Protein AF-A0A6I6SG27-F1 (afdb_monomer)

InterPro domains:
  IPR009111 Quinohemoprotein amine dehydrogenase, alpha subunit, domain 2 [PF14930] (61-158)
  IPR036718 Quinohemoprotein amine dehydrogenase alpha subunit, domain 2 superfamily [G3DSA:2.40.128.120] (56-162)
  IPR036718 Quinohemoprotein amine dehydrogenase alpha subunit, domain 2 superfamily [SSF69298] (59-158)

Organism: NCBI:txid2497861

Nearest PDB structures (foldseek):
  1jmx-assembly1_A  TM=8.480E-01  e=1.971E-11  Pseudomonas putida
  1pby-assembly1_A  TM=6.473E-01  e=1.836E-09  Paracoccus denitrificans
  6czj-assembly1_A  TM=8.029E-01  e=1.836E-04  synthetic construct
  6ohh-assembly1_A  TM=7.619E-01  e=7.266E-04  synthetic construct

Secondary structure (DSSP, 8-state):
-----PPPPPPPP--------S-TTTTHHHHHHHHHHHHHS----SHHHHHHHH-------EEEEEEEEETTTEEEEEEEEEEE-SSTTEEEEEEEEEETTS-EEEEEEEEEEETTTEEEEEEEETTEEEEEEEE-SSSS-EEEEEESS-TTSEEEEEEEESTTPPSEEEEEESS---BT-EEEEEEEEES-STT-SSEEEEEEEEEB----SS-------PPP-

Structure (mmCIF, N/CA/C/O backbone):
data_AF-A0A6I6SG27-F1
#
_entry.id   AF-A0A6I6SG27-F1
#
loop_
_atom_site.group_PDB
_atom_site.id
_atom_site.type_symbol
_atom_site.label_atom_id
_atom_site.label_alt_id
_atom_site.label_comp_id
_atom_site.label_asym_id
_atom_site.label_entity_id
_atom_site.label_seq_id
_atom_site.pdbx_PDB_ins_code
_atom_site.Cartn_x
_atom_site.Cartn_y
_atom_site.Cartn_z
_atom_site.occupancy
_atom_site.B_iso_or_equiv
_atom_site.auth_seq_id
_atom_site.auth_comp_id
_atom_site.auth_asym_id
_atom_site.auth_atom_id
_atom_site.pdbx_PDB_model_num
ATOM 1 N N . MET A 1 1 ? -38.820 -94.184 43.906 1.00 39.16 1 MET A N 1
ATOM 2 C CA . MET A 1 1 ? -37.455 -94.569 44.323 1.00 39.16 1 MET A CA 1
ATOM 3 C C . MET A 1 1 ? -36.465 -93.974 43.335 1.00 39.16 1 MET A C 1
ATOM 5 O O . MET A 1 1 ? -36.562 -94.320 42.170 1.00 39.16 1 MET A O 1
ATOM 9 N N . GLY A 1 2 ? -35.568 -93.108 43.826 1.00 40.47 2 GLY A N 1
ATOM 10 C CA . GLY A 1 2 ? -34.314 -92.674 43.183 1.00 40.47 2 GLY A CA 1
ATOM 11 C C . GLY A 1 2 ? -34.446 -91.715 41.992 1.00 40.47 2 GLY A C 1
ATOM 12 O O . GLY A 1 2 ? -35.367 -91.826 41.203 1.00 40.47 2 GLY A O 1
ATOM 13 N N . ALA A 1 3 ? -33.562 -90.750 41.766 1.00 40.47 3 ALA A N 1
ATOM 14 C CA . ALA A 1 3 ? -32.539 -90.118 42.590 1.00 40.47 3 ALA A CA 1
ATOM 15 C C . ALA A 1 3 ? -32.239 -88.763 41.919 1.00 40.47 3 ALA A C 1
ATOM 17 O O . ALA A 1 3 ? -32.197 -88.670 40.693 1.00 40.47 3 ALA A O 1
ATOM 18 N N . SER A 1 4 ? -32.070 -87.718 42.727 1.00 41.16 4 SER A N 1
ATOM 19 C CA . SER A 1 4 ? -31.682 -86.374 42.295 1.00 41.16 4 SER A CA 1
ATOM 20 C C . SER A 1 4 ? -30.226 -86.383 41.812 1.00 41.16 4 SER A C 1
ATOM 22 O O . SER A 1 4 ? -29.346 -86.824 42.548 1.00 41.16 4 SER A O 1
ATOM 24 N N . GLY A 1 5 ? -29.971 -85.915 40.588 1.00 39.81 5 GLY A N 1
ATOM 25 C CA . GLY A 1 5 ? -28.632 -85.779 40.011 1.00 39.81 5 GLY A CA 1
ATOM 26 C C . GLY A 1 5 ? -28.410 -84.358 39.503 1.00 39.81 5 GLY A C 1
ATOM 27 O O . GLY A 1 5 ? -28.846 -84.010 38.408 1.00 39.81 5 GLY A O 1
ATOM 28 N N . ALA A 1 6 ? -27.755 -83.526 40.313 1.00 45.28 6 ALA A N 1
ATOM 29 C CA . ALA A 1 6 ? -27.355 -82.172 39.950 1.00 45.28 6 ALA A CA 1
ATOM 30 C C . ALA A 1 6 ? -26.099 -82.199 39.058 1.00 45.28 6 ALA A C 1
ATOM 32 O O . ALA A 1 6 ? -25.055 -82.711 39.457 1.00 45.28 6 ALA A O 1
ATOM 33 N N . PHE A 1 7 ? -26.193 -81.620 37.859 1.00 39.75 7 PHE A N 1
ATOM 34 C CA . PHE A 1 7 ? -25.049 -81.373 36.975 1.00 39.75 7 PHE A CA 1
ATOM 35 C C . PHE A 1 7 ? -24.235 -80.158 37.464 1.00 39.75 7 PHE A C 1
ATOM 37 O O . PHE A 1 7 ? -24.823 -79.096 37.694 1.00 39.75 7 PHE A O 1
ATOM 44 N N . PRO A 1 8 ? -22.895 -80.242 37.578 1.00 48.25 8 PRO A N 1
ATOM 45 C CA . PRO A 1 8 ? -22.075 -79.084 37.914 1.00 48.25 8 PRO A CA 1
ATOM 46 C C . PRO A 1 8 ? -21.9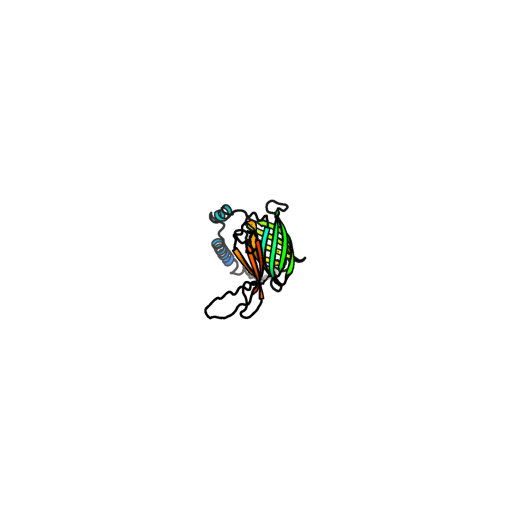57 -78.131 36.715 1.00 48.25 8 PRO A C 1
ATOM 48 O O . PRO A 1 8 ? -21.586 -78.526 35.608 1.00 48.25 8 PRO A O 1
ATOM 51 N 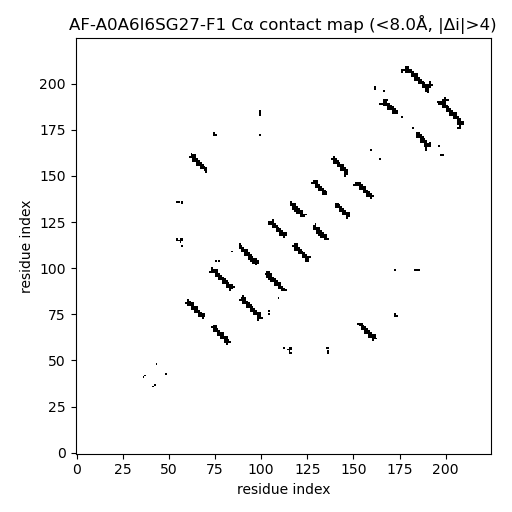N . ARG A 1 9 ? -22.251 -76.845 36.941 1.00 43.84 9 ARG A N 1
ATOM 52 C CA . ARG A 1 9 ? -21.999 -75.771 35.970 1.00 43.84 9 ARG A CA 1
ATOM 53 C C . ARG A 1 9 ? -20.489 -75.558 35.837 1.00 43.84 9 ARG A C 1
ATOM 55 O O . ARG A 1 9 ? -19.812 -75.305 36.829 1.00 43.84 9 ARG A O 1
ATOM 62 N N . ARG A 1 10 ? -19.965 -75.646 34.611 1.00 39.19 10 ARG A N 1
ATOM 63 C CA . ARG A 1 10 ? -18.592 -75.226 34.289 1.00 39.19 10 ARG A CA 1
ATOM 64 C C . ARG A 1 10 ? -18.464 -73.704 34.474 1.00 39.19 10 ARG A C 1
ATOM 66 O O . ARG A 1 10 ? -19.388 -72.992 34.077 1.00 39.19 10 ARG A O 1
ATOM 73 N N . PRO A 1 11 ? -17.358 -73.189 35.034 1.00 41.72 11 PRO A N 1
ATOM 74 C CA . PRO A 1 11 ? -17.118 -71.753 35.084 1.00 41.72 11 PRO A CA 1
ATOM 75 C C . PRO A 1 11 ? -16.876 -71.195 33.673 1.00 41.72 11 PRO A C 1
ATOM 77 O O . PRO A 1 11 ? -16.169 -71.793 32.861 1.00 41.72 11 PRO A O 1
ATOM 80 N N . VAL A 1 12 ? -17.497 -70.050 33.391 1.00 46.34 12 VAL A N 1
ATOM 81 C CA . VAL A 1 12 ? -17.287 -69.239 32.184 1.00 46.34 12 VAL A CA 1
ATOM 82 C C . VAL A 1 12 ? -15.910 -68.563 32.290 1.00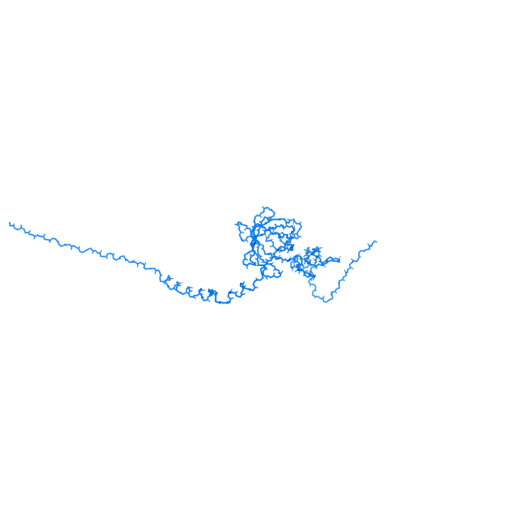 46.34 12 VAL A C 1
ATOM 84 O O . VAL A 1 12 ? -15.591 -68.066 33.372 1.00 46.34 12 VAL A O 1
ATOM 87 N N . PRO A 1 13 ? -15.080 -68.516 31.229 1.00 40.0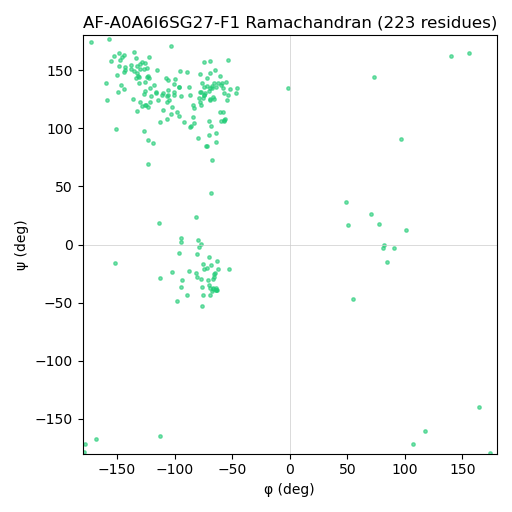9 13 PRO A N 1
ATOM 88 C CA . PRO A 1 13 ? -13.841 -67.750 31.260 1.00 40.09 13 PRO A CA 1
ATOM 89 C C . PRO A 1 13 ? -14.154 -66.252 31.339 1.00 40.09 13 PRO A C 1
ATOM 91 O O . PRO A 1 13 ? -14.890 -65.715 30.512 1.00 40.09 13 PRO A O 1
ATOM 94 N N . ASP A 1 14 ? -13.572 -65.585 32.329 1.00 40.47 14 ASP A N 1
ATOM 95 C CA . ASP A 1 14 ? -13.596 -64.133 32.472 1.00 40.47 14 ASP A CA 1
ATOM 96 C C . ASP A 1 14 ? -12.728 -63.510 31.365 1.00 40.47 14 ASP A C 1
ATOM 98 O O . ASP A 1 14 ? -11.501 -63.423 31.474 1.00 40.47 14 ASP A O 1
ATOM 102 N N . HIS A 1 15 ? -13.349 -63.122 30.250 1.00 39.25 15 HIS A N 1
ATOM 103 C CA . HIS A 1 15 ? -12.703 -62.264 29.264 1.00 39.25 15 HIS A CA 1
ATOM 104 C C . HIS A 1 15 ? -12.594 -60.856 29.851 1.00 39.25 15 HIS A C 1
ATOM 106 O O . HIS A 1 15 ? -13.419 -59.982 29.584 1.00 39.25 15 HIS A O 1
ATOM 112 N N . ARG A 1 16 ? -11.535 -60.621 30.634 1.00 39.03 16 ARG A N 1
ATOM 113 C CA . ARG A 1 16 ? -11.086 -59.262 30.935 1.00 39.03 16 ARG A CA 1
ATOM 114 C C . ARG A 1 16 ? -10.808 -58.550 29.618 1.00 39.03 16 ARG A C 1
ATOM 116 O O . ARG A 1 16 ? -9.810 -58.809 28.950 1.00 39.03 16 ARG A O 1
ATOM 123 N N . VAL A 1 17 ? -11.690 -57.620 29.275 1.00 44.00 17 VAL A N 1
ATOM 124 C CA . VAL A 1 17 ? -11.417 -56.561 28.311 1.00 44.00 17 VAL A CA 1
ATOM 125 C C . VAL A 1 17 ? -10.197 -55.806 28.832 1.00 44.00 17 VAL A C 1
ATOM 127 O O . VAL A 1 17 ? -10.277 -55.082 29.825 1.00 44.00 17 VAL A O 1
ATOM 130 N N . SER A 1 18 ? -9.042 -55.993 28.193 1.00 39.44 18 SER A N 1
ATOM 131 C CA . SER A 1 18 ? -7.897 -55.104 28.365 1.00 39.44 18 SER A CA 1
ATOM 132 C C . SER A 1 18 ? -8.291 -53.731 27.831 1.00 39.44 18 SER A C 1
ATOM 134 O O . SER A 1 18 ? -8.094 -53.426 26.657 1.00 39.44 18 SER A O 1
ATOM 136 N N . GLY A 1 19 ? -8.876 -52.902 28.694 1.00 39.38 19 GLY A N 1
ATOM 137 C CA . GLY A 1 19 ? -9.059 -51.487 28.427 1.00 39.38 19 GLY A CA 1
ATOM 138 C C . GLY A 1 19 ? -7.694 -50.872 28.149 1.00 39.38 19 GLY A C 1
ATOM 139 O O . GLY A 1 19 ? -6.884 -50.704 29.059 1.00 39.38 19 GLY A O 1
ATOM 140 N N . HIS A 1 20 ? -7.416 -50.555 26.886 1.00 43.06 20 HIS A N 1
ATOM 141 C CA . HIS A 1 20 ? -6.378 -49.591 26.564 1.00 43.06 20 HIS A CA 1
ATOM 142 C C . HIS A 1 20 ? -6.839 -48.250 27.136 1.00 43.06 20 HIS A C 1
ATOM 144 O O . HIS A 1 20 ? -7.644 -47.542 26.534 1.00 43.06 20 HIS A O 1
ATOM 150 N N . GLY A 1 21 ? -6.359 -47.935 28.341 1.00 48.69 21 GLY A N 1
ATOM 151 C CA . GLY A 1 21 ? -6.445 -46.591 28.892 1.00 48.69 21 GLY A CA 1
ATOM 152 C C . GLY A 1 21 ? -5.845 -45.572 27.913 1.00 48.69 21 GLY A C 1
ATOM 153 O O . GLY A 1 21 ? -5.060 -45.945 27.032 1.00 48.69 21 GLY A O 1
ATOM 154 N N . PRO A 1 22 ? -6.214 -44.285 28.030 1.00 51.06 22 PRO A N 1
ATOM 155 C CA . PRO A 1 22 ? -5.687 -43.247 27.154 1.00 51.06 22 PRO A CA 1
ATOM 156 C C . PRO A 1 22 ? -4.158 -43.312 27.132 1.00 51.06 22 PRO A C 1
ATOM 158 O O . PRO A 1 22 ? -3.521 -43.452 28.179 1.00 51.06 22 PRO A O 1
ATOM 161 N N . ARG A 1 23 ? -3.578 -43.247 25.923 1.00 50.44 23 ARG A N 1
ATOM 162 C CA . ARG A 1 23 ? -2.127 -43.336 25.706 1.00 50.44 23 ARG A CA 1
ATOM 163 C C . ARG A 1 23 ? -1.397 -42.433 26.723 1.00 50.44 23 ARG A C 1
ATOM 165 O O . ARG A 1 23 ? -1.802 -41.277 26.869 1.00 50.44 23 ARG A O 1
ATOM 172 N N . PRO A 1 24 ? -0.314 -42.895 27.381 1.00 49.25 24 PRO A N 1
ATOM 173 C CA . PRO A 1 24 ? 0.370 -42.167 28.464 1.00 49.25 24 PRO A CA 1
ATOM 174 C C . PRO A 1 24 ? 0.788 -40.726 28.125 1.00 49.25 24 PRO A C 1
ATOM 176 O O . PRO A 1 24 ? 0.970 -39.895 29.013 1.00 49.25 24 PRO A O 1
ATOM 179 N N . GLY A 1 25 ? 0.904 -40.407 26.834 1.00 48.88 25 GLY A N 1
ATOM 180 C CA . GLY A 1 25 ? 1.199 -39.070 26.331 1.00 48.88 25 GLY A CA 1
ATOM 181 C C . GLY A 1 25 ? 0.031 -38.078 26.334 1.00 48.88 25 GLY A C 1
ATOM 182 O O . GLY A 1 25 ? 0.243 -36.960 25.894 1.00 48.88 25 GLY A O 1
ATOM 183 N N . LEU A 1 26 ? -1.185 -38.417 26.780 1.00 52.31 26 LEU A N 1
ATOM 184 C CA . LEU A 1 26 ? -2.312 -37.466 26.745 1.00 52.31 26 LEU A CA 1
ATOM 185 C C . LEU A 1 26 ? -2.501 -36.677 28.052 1.00 52.31 26 LEU A C 1
ATOM 187 O O . LEU A 1 26 ? -2.922 -35.525 28.016 1.00 52.31 26 LEU A O 1
ATOM 191 N N . VAL A 1 27 ? -2.147 -37.260 29.202 1.00 50.62 27 VAL A N 1
ATOM 192 C CA . VAL A 1 27 ? -2.359 -36.623 30.519 1.00 50.62 27 VAL A CA 1
ATOM 193 C C . VAL A 1 27 ? -1.167 -35.749 30.928 1.00 50.62 27 VAL A C 1
ATOM 195 O O . VAL A 1 27 ? -1.367 -34.604 31.332 1.00 50.62 27 VAL A O 1
ATOM 198 N N . ARG A 1 28 ? 0.076 -36.221 30.736 1.00 50.97 28 ARG A N 1
ATOM 199 C CA . ARG A 1 28 ? 1.286 -35.394 30.948 1.00 50.97 28 ARG A CA 1
ATOM 200 C C . ARG A 1 28 ? 1.345 -34.205 29.992 1.00 50.97 28 ARG A C 1
ATOM 202 O O . ARG A 1 28 ? 1.654 -33.089 30.390 1.00 50.97 28 ARG A O 1
ATOM 209 N N . HIS A 1 29 ? 0.939 -34.429 28.748 1.00 49.47 29 HIS A N 1
ATOM 210 C CA . HIS A 1 29 ? 1.048 -33.430 27.697 1.00 49.47 29 HIS A CA 1
ATOM 211 C C . HIS A 1 29 ? 0.009 -32.305 27.806 1.00 49.47 29 HIS A C 1
ATOM 213 O O . HIS A 1 29 ? 0.217 -31.264 27.189 1.00 49.47 29 HIS A O 1
ATOM 219 N N . ARG A 1 30 ? -1.077 -32.482 28.579 1.00 52.16 30 ARG A N 1
ATOM 220 C CA . ARG A 1 30 ? -2.039 -31.412 28.908 1.00 52.16 30 ARG A CA 1
ATOM 221 C C . ARG A 1 30 ? -1.464 -30.474 29.976 1.00 52.16 30 ARG A C 1
ATOM 223 O O . ARG A 1 30 ? -1.335 -29.288 29.728 1.00 52.16 30 ARG A O 1
ATOM 230 N N . LEU A 1 31 ? -1.002 -31.007 31.107 1.00 51.34 31 LEU A N 1
ATOM 231 C CA . LEU A 1 31 ? -0.463 -30.196 32.211 1.00 51.34 31 LEU A CA 1
ATOM 232 C C . LEU A 1 31 ? 0.847 -29.470 31.861 1.00 51.34 31 LEU A C 1
ATOM 234 O O . LEU A 1 31 ? 1.048 -28.326 32.270 1.00 51.34 31 LEU A O 1
ATOM 238 N N . GLU A 1 32 ? 1.733 -30.115 31.100 1.00 52.47 32 GLU A N 1
ATOM 239 C CA . GLU A 1 32 ? 3.013 -29.521 30.693 1.00 52.47 32 GLU A CA 1
ATOM 240 C C . GLU A 1 32 ? 2.839 -28.494 29.562 1.00 52.47 32 GLU A C 1
ATOM 242 O O . GLU A 1 32 ? 3.490 -27.448 29.596 1.00 52.47 32 GLU A O 1
ATOM 247 N N . ARG A 1 33 ? 1.916 -28.720 28.608 1.00 57.19 33 ARG A N 1
ATOM 248 C CA . ARG A 1 33 ? 1.582 -27.697 27.597 1.00 57.19 33 ARG A CA 1
ATOM 249 C C . ARG A 1 33 ? 0.849 -26.516 28.201 1.00 57.19 33 ARG A C 1
ATOM 251 O O . ARG A 1 33 ? 1.218 -25.398 27.875 1.00 57.19 33 ARG A O 1
ATOM 258 N N . ASP A 1 34 ? -0.118 -26.733 29.086 1.00 54.41 34 ASP A N 1
ATOM 259 C CA . ASP A 1 34 ? -0.889 -25.633 29.671 1.00 54.41 34 ASP A CA 1
ATOM 260 C C . ASP A 1 34 ? 0.014 -24.718 30.511 1.00 54.41 34 ASP A C 1
ATOM 262 O O . ASP A 1 34 ? -0.069 -23.497 30.403 1.00 54.41 34 ASP A O 1
ATOM 266 N N . ARG A 1 35 ? 0.967 -25.285 31.268 1.00 54.66 35 ARG A N 1
ATOM 267 C CA . ARG A 1 35 ? 2.005 -24.499 31.960 1.00 54.66 35 ARG A CA 1
ATOM 268 C C . ARG A 1 35 ? 2.979 -23.819 31.001 1.00 54.66 35 ARG A C 1
ATOM 270 O O . ARG A 1 35 ? 3.359 -22.677 31.242 1.00 54.66 35 ARG A O 1
ATOM 277 N N . SER A 1 36 ? 3.385 -24.495 29.926 1.00 57.81 36 SER A N 1
ATOM 278 C CA . SER A 1 36 ? 4.309 -23.919 28.944 1.00 57.81 36 SER A CA 1
ATOM 279 C C . SER A 1 36 ? 3.674 -22.806 28.108 1.00 57.81 36 SER A C 1
ATOM 281 O O . SER A 1 36 ? 4.380 -21.869 27.748 1.00 57.81 36 SER A O 1
ATOM 283 N N . LEU A 1 37 ? 2.386 -22.901 27.775 1.00 57.56 37 LEU A N 1
ATOM 284 C CA . LEU A 1 37 ? 1.643 -21.874 27.047 1.00 57.56 37 LEU A CA 1
ATOM 285 C C . LEU A 1 37 ? 1.313 -20.704 27.973 1.00 57.56 37 LEU A C 1
ATOM 287 O O . LEU A 1 37 ? 1.589 -19.574 27.605 1.00 57.56 37 LEU A O 1
ATOM 291 N N . ALA A 1 38 ? 0.869 -20.952 29.209 1.00 59.72 38 ALA A N 1
ATOM 292 C CA . ALA A 1 38 ? 0.611 -19.887 30.183 1.00 59.72 38 ALA A CA 1
ATOM 293 C C . ALA A 1 38 ? 1.877 -19.116 30.613 1.00 59.72 38 ALA A C 1
ATOM 295 O O . ALA A 1 38 ? 1.781 -17.972 31.051 1.00 59.72 38 ALA A O 1
ATOM 296 N N . GLY A 1 39 ? 3.060 -19.735 30.514 1.00 60.41 39 GLY A N 1
ATOM 297 C CA . GLY A 1 39 ? 4.344 -19.062 30.728 1.00 60.41 39 GLY A CA 1
ATOM 298 C C . GLY A 1 39 ? 4.853 -18.275 29.513 1.00 60.41 39 GLY A C 1
ATOM 299 O O . GLY A 1 39 ? 5.638 -17.350 29.695 1.00 60.41 39 GLY A O 1
ATOM 300 N N . ARG A 1 40 ? 4.426 -18.632 28.292 1.00 60.81 40 ARG A N 1
ATOM 301 C CA . ARG A 1 40 ? 4.830 -17.976 27.030 1.00 60.81 40 ARG A CA 1
ATOM 302 C C . ARG A 1 40 ? 3.861 -16.886 26.579 1.00 60.81 40 ARG A C 1
ATOM 304 O O . ARG A 1 40 ? 4.308 -15.875 26.058 1.00 60.81 40 ARG A O 1
ATOM 311 N N . ASP A 1 41 ? 2.572 -17.099 26.803 1.00 54.41 41 ASP A N 1
ATOM 312 C CA . ASP A 1 41 ? 1.474 -16.177 26.525 1.00 54.41 41 ASP A CA 1
ATOM 313 C C . ASP A 1 41 ? 0.700 -15.922 27.831 1.00 54.41 41 ASP A C 1
ATOM 315 O O . ASP A 1 41 ? -0.388 -16.464 28.070 1.00 54.41 41 ASP A O 1
ATOM 319 N N . PRO A 1 42 ? 1.324 -15.211 28.788 1.00 60.19 42 PRO A N 1
ATOM 320 C CA . PRO A 1 42 ? 0.659 -14.888 30.033 1.00 60.19 42 PRO A CA 1
ATOM 321 C C . PRO A 1 42 ? -0.506 -13.946 29.732 1.00 60.19 42 PRO A C 1
ATOM 323 O O . PRO A 1 42 ? -0.305 -12.865 29.180 1.00 60.19 42 PRO A O 1
ATOM 326 N N . ARG A 1 43 ? -1.722 -14.315 30.168 1.00 57.94 43 ARG A N 1
ATOM 327 C CA . ARG A 1 43 ? -2.864 -13.387 30.158 1.00 57.94 43 ARG A CA 1
ATOM 328 C C . ARG A 1 43 ? -2.415 -12.049 30.750 1.00 57.94 43 ARG A C 1
ATOM 330 O O . ARG A 1 43 ? -1.784 -12.065 31.814 1.00 57.94 43 ARG A O 1
ATOM 337 N N . PRO A 1 44 ? -2.687 -10.924 30.070 1.00 52.00 44 PRO A N 1
ATOM 338 C CA . PRO A 1 44 ? -2.002 -9.675 30.344 1.00 52.00 44 PRO A CA 1
ATOM 339 C C . PRO A 1 44 ? -2.208 -9.274 31.803 1.00 52.00 44 PRO A C 1
ATOM 341 O O . PRO A 1 44 ? -3.319 -8.992 32.243 1.00 52.00 44 PRO A O 1
ATOM 344 N N . ARG A 1 45 ? -1.115 -9.277 32.569 1.00 54.47 45 ARG A N 1
ATOM 345 C CA . ARG A 1 45 ? -1.032 -8.580 33.851 1.00 54.47 45 ARG A CA 1
ATOM 346 C C . ARG A 1 45 ? -0.374 -7.244 33.571 1.00 54.47 45 ARG A C 1
ATOM 348 O O . ARG A 1 45 ? 0.799 -7.250 33.219 1.00 54.47 45 ARG A O 1
ATOM 355 N N . GLU A 1 46 ? -1.145 -6.167 33.689 1.00 48.22 46 GLU A N 1
ATOM 356 C CA . GLU A 1 46 ? -0.766 -4.738 33.671 1.00 48.22 46 GLU A CA 1
ATOM 357 C C . GLU A 1 46 ? 0.034 -4.241 32.437 1.00 48.22 46 GLU A C 1
ATOM 359 O O . GLU A 1 46 ? -0.397 -3.295 31.791 1.00 48.22 46 GLU A O 1
ATOM 364 N N . ARG A 1 47 ? 1.080 -4.936 31.974 1.00 48.94 47 ARG A N 1
ATOM 365 C CA . ARG A 1 47 ? 1.869 -4.620 30.766 1.00 48.94 47 ARG A CA 1
ATOM 366 C C . ARG A 1 47 ? 1.114 -4.727 29.435 1.00 48.94 47 ARG A C 1
ATOM 368 O O . ARG A 1 47 ? 1.449 -4.020 28.494 1.00 48.94 47 ARG A O 1
ATOM 375 N N . GLY A 1 48 ? 0.092 -5.580 29.327 1.00 45.16 48 GLY A N 1
ATOM 376 C CA . GLY A 1 48 ? -0.743 -5.641 28.113 1.00 45.16 48 GLY A CA 1
ATOM 377 C C . GLY A 1 48 ? -1.709 -4.459 27.976 1.00 45.16 48 GLY A C 1
ATOM 378 O O . GLY A 1 48 ? -2.148 -4.150 26.873 1.00 45.16 48 GLY A O 1
ATOM 379 N N . LEU A 1 49 ? -2.014 -3.777 29.085 1.00 46.84 49 LEU A N 1
ATOM 380 C CA . LEU A 1 49 ? -2.880 -2.599 29.096 1.00 46.84 49 LEU A CA 1
ATOM 381 C C . LEU A 1 49 ? -2.116 -1.337 28.673 1.00 46.84 49 LEU A C 1
ATOM 383 O O . LEU A 1 49 ? -2.719 -0.459 28.074 1.00 46.84 49 LEU A O 1
ATOM 387 N N . GLU A 1 50 ? -0.799 -1.264 28.898 1.00 43.00 50 GLU A N 1
ATOM 388 C CA . GLU A 1 50 ? 0.031 -0.122 28.478 1.00 43.00 50 GLU A CA 1
ATOM 389 C C . GLU A 1 50 ? 0.138 -0.000 26.949 1.00 43.00 50 GLU A C 1
ATOM 391 O O . GLU A 1 50 ? 0.073 1.106 26.420 1.00 43.00 50 GLU A O 1
ATOM 396 N N . CYS A 1 51 ? 0.211 -1.121 26.218 1.00 44.19 51 CYS A N 1
ATOM 397 C CA . CYS A 1 51 ? 0.206 -1.113 24.749 1.00 44.19 51 CYS A CA 1
ATOM 398 C C . CYS A 1 51 ? -1.171 -0.703 24.183 1.00 44.19 51 CYS A C 1
ATOM 400 O O . CYS A 1 51 ? -1.244 0.075 23.236 1.00 44.19 51 CYS A O 1
ATOM 402 N N . LEU A 1 52 ? -2.262 -1.137 24.831 1.00 48.47 52 LEU A N 1
ATOM 403 C CA . LEU A 1 52 ? -3.635 -0.728 24.495 1.00 48.47 52 LEU A CA 1
ATOM 404 C C . LEU A 1 52 ? -3.933 0.736 24.865 1.00 48.47 52 LEU A C 1
ATOM 406 O O . LEU A 1 52 ? -4.746 1.377 24.208 1.00 48.47 52 LEU A O 1
ATOM 410 N N . ALA A 1 53 ? -3.290 1.270 25.908 1.00 43.62 53 ALA A N 1
ATOM 411 C CA . ALA A 1 53 ? -3.505 2.632 26.400 1.00 43.62 53 ALA A CA 1
ATOM 412 C C . ALA A 1 53 ? -2.622 3.685 25.704 1.00 43.62 53 ALA A C 1
ATOM 414 O O . ALA A 1 53 ? -2.980 4.861 25.698 1.00 43.62 53 ALA A O 1
ATOM 415 N N . ALA A 1 54 ? -1.489 3.285 25.114 1.00 48.44 54 ALA A N 1
ATOM 416 C CA . ALA A 1 54 ? -0.574 4.179 24.396 1.00 48.44 54 ALA A CA 1
ATOM 417 C C . ALA A 1 54 ? -0.799 4.213 22.870 1.00 48.44 54 ALA A C 1
ATOM 419 O O . ALA A 1 54 ? -0.174 5.019 22.175 1.00 48.44 54 ALA A O 1
ATOM 420 N N . GLY A 1 55 ? -1.672 3.350 22.338 1.00 54.22 55 GLY A N 1
ATOM 421 C CA . GLY A 1 55 ? -1.956 3.244 20.909 1.00 54.22 55 GLY A CA 1
ATOM 422 C C . GLY A 1 55 ? -2.681 4.476 20.377 1.00 54.22 55 GLY A C 1
ATOM 423 O O . GLY A 1 55 ? -3.890 4.627 20.549 1.00 54.22 55 GLY A O 1
ATOM 424 N N . ARG A 1 56 ? -1.951 5.366 19.701 1.00 64.88 56 ARG A N 1
ATOM 425 C CA . ARG A 1 56 ? -2.552 6.406 18.861 1.00 64.88 56 ARG A CA 1
ATOM 426 C C . ARG A 1 56 ? -3.358 5.680 17.777 1.00 64.88 56 ARG A C 1
ATOM 428 O O . ARG A 1 56 ? -2.757 4.967 16.978 1.00 64.88 56 ARG A O 1
ATOM 435 N N . ARG A 1 57 ? -4.691 5.806 17.774 1.00 78.06 57 ARG A N 1
ATOM 436 C CA . ARG A 1 57 ? -5.515 5.249 16.688 1.00 78.06 57 ARG A CA 1
ATOM 437 C C . ARG A 1 57 ? -5.038 5.836 15.361 1.00 78.06 57 ARG A C 1
ATOM 439 O O . ARG A 1 57 ? -4.866 7.050 15.251 1.00 78.06 57 ARG A O 1
ATOM 446 N N . ALA A 1 58 ? -4.814 4.971 14.383 1.00 86.00 58 ALA A N 1
ATOM 447 C CA . ALA A 1 58 ? -4.522 5.364 13.023 1.00 86.00 58 ALA A CA 1
ATOM 448 C C . ALA A 1 58 ? -5.762 6.021 12.405 1.00 86.00 58 ALA A C 1
ATOM 450 O O . ALA A 1 58 ? -6.878 5.516 12.529 1.00 86.00 58 ALA A O 1
ATOM 451 N N . HIS A 1 59 ? -5.536 7.139 11.725 1.00 89.44 59 HIS A N 1
ATOM 452 C CA . HIS A 1 59 ? -6.510 7.831 10.888 1.00 89.44 59 HIS A CA 1
ATOM 453 C C . HIS A 1 59 ? -5.933 7.822 9.468 1.00 89.44 59 HIS A C 1
ATOM 455 O O . HIS A 1 59 ? -5.111 8.681 9.140 1.00 89.44 59 HIS A O 1
ATOM 461 N N . PRO A 1 60 ? -6.203 6.757 8.686 1.00 93.25 60 PRO A N 1
ATOM 462 C CA . PRO A 1 60 ? -5.549 6.517 7.407 1.00 93.25 60 PRO A CA 1
ATOM 463 C C . PRO A 1 60 ? -6.135 7.348 6.257 1.00 93.25 60 PRO A C 1
ATOM 465 O O . PRO A 1 60 ? -5.720 7.162 5.117 1.00 93.25 60 PRO A O 1
ATOM 468 N N . GLU A 1 61 ? -7.096 8.236 6.509 1.00 95.06 61 GLU A N 1
ATOM 469 C CA . GLU A 1 61 ? -7.723 9.062 5.481 1.00 95.06 61 GLU A CA 1
ATOM 470 C C . GLU A 1 61 ? -6.701 9.933 4.735 1.00 95.06 61 GLU A C 1
ATOM 472 O O . GLU A 1 61 ? -5.811 10.544 5.330 1.00 95.06 61 GLU A O 1
ATOM 477 N N . GLY A 1 62 ? -6.875 10.034 3.417 1.00 95.44 62 GLY A N 1
ATOM 478 C CA . GLY A 1 62 ? -6.065 10.877 2.546 1.00 95.44 62 GLY A CA 1
ATOM 479 C C . GLY A 1 62 ? -5.287 10.098 1.493 1.00 95.44 62 GLY A C 1
ATOM 480 O O . GLY A 1 62 ? -5.621 8.965 1.142 1.00 95.44 62 GLY A O 1
ATOM 481 N N . ASP A 1 63 ? -4.258 10.755 0.964 1.00 95.25 63 ASP A N 1
ATOM 482 C CA . ASP A 1 63 ? -3.455 10.248 -0.141 1.00 95.25 63 ASP A CA 1
ATOM 483 C C . ASP A 1 63 ? -2.183 9.565 0.360 1.00 95.25 63 ASP A C 1
ATOM 485 O O . ASP A 1 63 ? -1.444 10.086 1.203 1.00 95.25 63 ASP A O 1
ATOM 489 N N . TRP A 1 64 ? -1.900 8.409 -0.222 1.00 95.62 64 TRP A N 1
ATOM 490 C CA . TRP A 1 64 ? -0.777 7.553 0.118 1.00 95.62 64 TRP A CA 1
ATOM 491 C C . TRP A 1 64 ? -0.041 7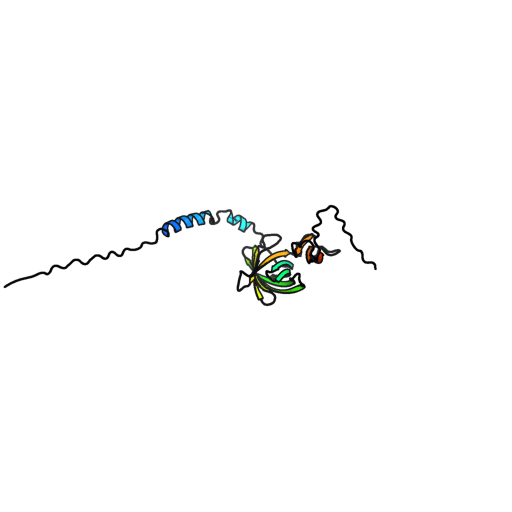.129 -1.142 1.00 95.62 64 TRP A C 1
ATOM 493 O O . TRP A 1 64 ? -0.653 6.843 -2.168 1.00 95.62 64 TRP A O 1
ATOM 503 N N . GLN A 1 65 ? 1.280 7.007 -1.048 1.00 94.94 65 GLN A N 1
ATOM 504 C CA . GLN A 1 65 ? 2.025 6.209 -2.009 1.00 94.94 65 GLN A CA 1
ATOM 505 C C . GLN A 1 65 ? 2.205 4.804 -1.442 1.00 94.94 65 GLN A C 1
ATOM 507 O O . GLN A 1 65 ? 2.740 4.642 -0.349 1.00 94.94 65 GLN A O 1
ATOM 512 N N . LEU A 1 66 ? 1.829 3.799 -2.228 1.00 96.56 66 LEU A N 1
ATOM 513 C CA . LEU A 1 66 ? 2.131 2.389 -2.015 1.00 96.56 66 LEU A CA 1
ATOM 514 C C . LEU A 1 66 ? 3.183 1.921 -3.023 1.00 96.56 66 LEU A C 1
ATOM 516 O O . LEU A 1 66 ? 3.159 2.333 -4.187 1.00 96.56 66 LEU A O 1
ATOM 520 N N . TRP A 1 67 ? 4.086 1.041 -2.600 1.00 96.38 67 TRP A N 1
ATOM 521 C CA . TRP A 1 67 ? 4.999 0.332 -3.496 1.00 96.38 67 TRP A CA 1
ATOM 522 C C . TRP A 1 67 ? 5.323 -1.068 -2.978 1.00 96.38 67 TRP A C 1
ATOM 524 O O . TRP A 1 67 ? 5.174 -1.366 -1.794 1.00 96.38 67 TRP A O 1
ATOM 534 N N . GLY A 1 68 ? 5.768 -1.944 -3.876 1.00 95.81 68 GLY A N 1
ATOM 535 C CA . GLY A 1 68 ? 6.128 -3.310 -3.522 1.00 95.81 68 GLY A CA 1
ATOM 536 C C . GLY A 1 68 ? 6.656 -4.121 -4.696 1.00 95.81 68 GLY A C 1
ATOM 537 O O . GLY A 1 68 ? 6.887 -3.595 -5.787 1.00 95.81 68 GLY A O 1
ATOM 538 N N . HIS A 1 69 ? 6.829 -5.417 -4.451 1.00 94.69 69 HIS A N 1
ATOM 539 C CA . HIS A 1 69 ? 7.240 -6.391 -5.456 1.00 94.69 69 HIS A CA 1
ATOM 540 C C . HIS A 1 69 ? 6.184 -7.481 -5.602 1.00 94.69 69 HIS A C 1
ATOM 542 O O . HIS A 1 69 ? 5.797 -8.119 -4.619 1.00 94.69 69 HIS A O 1
ATOM 548 N N . TRP A 1 70 ? 5.752 -7.722 -6.837 1.00 94.12 70 TRP A N 1
ATOM 549 C CA . TRP A 1 70 ? 4.811 -8.777 -7.176 1.00 94.12 70 TRP A CA 1
ATOM 550 C C . TRP A 1 70 ? 5.557 -9.959 -7.807 1.00 94.12 70 TRP A C 1
ATOM 552 O O . TRP A 1 70 ? 6.061 -9.838 -8.928 1.00 94.12 70 TRP A O 1
ATOM 562 N N . PRO A 1 71 ? 5.621 -11.125 -7.133 1.00 92.00 71 PRO A N 1
ATOM 563 C CA . PRO A 1 71 ? 6.307 -12.299 -7.664 1.00 92.00 71 PRO A CA 1
ATOM 564 C C . PRO A 1 71 ? 5.797 -12.700 -9.052 1.00 92.00 71 PRO A C 1
ATOM 566 O O . PRO A 1 71 ? 4.606 -12.927 -9.248 1.00 92.00 71 PRO A O 1
ATOM 569 N N . GLY A 1 72 ? 6.713 -12.781 -10.018 1.00 91.00 72 GLY A N 1
ATOM 570 C CA . GLY A 1 72 ? 6.408 -13.103 -11.417 1.00 91.00 72 GLY A CA 1
ATOM 571 C C . GLY A 1 72 ? 5.969 -11.913 -12.280 1.00 91.00 72 GLY A C 1
ATOM 572 O O . GLY A 1 72 ? 6.032 -12.013 -13.500 1.00 91.00 72 GLY A O 1
ATOM 573 N N . GLU A 1 73 ? 5.602 -10.781 -11.676 1.00 91.12 73 GLU A N 1
ATOM 574 C CA . GLU A 1 73 ? 5.097 -9.592 -12.381 1.00 91.12 73 GLU A CA 1
ATOM 575 C C . GLU A 1 73 ? 6.060 -8.392 -12.301 1.00 91.12 73 GLU A C 1
ATOM 577 O O . GLU A 1 73 ? 6.128 -7.583 -13.232 1.00 91.12 73 GLU A O 1
ATOM 582 N N . GLY A 1 74 ? 6.844 -8.305 -11.220 1.00 92.56 74 GLY A N 1
ATOM 583 C CA . GLY A 1 74 ? 7.883 -7.299 -10.997 1.00 92.56 74 GLY A CA 1
ATOM 584 C C . GLY A 1 74 ? 7.528 -6.243 -9.948 1.00 92.56 74 GLY A C 1
ATOM 585 O O . GLY A 1 74 ? 6.535 -6.347 -9.227 1.00 92.56 74 GLY A O 1
ATOM 586 N N . ASP A 1 75 ? 8.377 -5.220 -9.857 1.00 94.56 75 ASP A N 1
ATOM 587 C CA . ASP A 1 75 ? 8.179 -4.083 -8.956 1.00 94.56 75 ASP A CA 1
ATOM 588 C C . ASP A 1 75 ? 7.041 -3.179 -9.441 1.00 94.56 75 ASP A C 1
ATOM 590 O O . ASP A 1 75 ? 6.876 -2.953 -10.646 1.00 94.56 75 ASP A O 1
ATOM 594 N N . PHE A 1 76 ? 6.281 -2.630 -8.498 1.00 95.25 76 PHE A N 1
ATOM 595 C CA . PHE A 1 76 ? 5.170 -1.730 -8.782 1.00 95.25 76 PHE A CA 1
ATOM 596 C C . PHE A 1 76 ? 5.038 -0.627 -7.737 1.00 95.25 76 PHE A C 1
ATOM 598 O O . PHE A 1 76 ? 5.552 -0.719 -6.618 1.00 95.25 76 PHE A O 1
ATOM 605 N N . TYR A 1 77 ? 4.293 0.403 -8.114 1.00 95.75 77 TYR A N 1
ATOM 606 C CA . TYR A 1 77 ? 3.901 1.512 -7.259 1.00 95.75 77 TYR A CA 1
ATOM 607 C C . TYR A 1 77 ? 2.473 1.947 -7.602 1.00 95.75 77 TYR A C 1
ATOM 609 O O . TYR A 1 77 ? 2.042 1.820 -8.749 1.00 95.75 77 TYR A O 1
ATOM 617 N N . ALA A 1 78 ? 1.739 2.461 -6.620 1.00 96.62 78 ALA A N 1
ATOM 618 C CA . ALA A 1 78 ? 0.387 2.979 -6.789 1.00 96.62 78 ALA A CA 1
ATOM 619 C C . ALA A 1 78 ? 0.111 4.162 -5.860 1.00 96.62 78 ALA A C 1
ATOM 621 O O . ALA A 1 78 ? 0.494 4.145 -4.691 1.00 96.62 78 ALA A O 1
ATOM 622 N N . ASP A 1 79 ? -0.543 5.182 -6.397 1.00 96.38 79 ASP A N 1
ATOM 623 C CA . ASP A 1 79 ? -1.214 6.211 -5.614 1.00 96.38 79 ASP A CA 1
ATOM 624 C C . ASP A 1 79 ? -2.483 5.584 -5.036 1.00 96.38 79 ASP A C 1
ATOM 626 O O . ASP A 1 79 ? -3.238 4.927 -5.759 1.00 96.38 79 ASP A O 1
ATOM 630 N N . VAL A 1 80 ? -2.685 5.742 -3.735 1.00 98.00 80 VAL A N 1
ATOM 631 C CA . VAL A 1 80 ? -3.821 5.195 -3.001 1.00 98.00 80 VAL A CA 1
ATOM 632 C C . VAL A 1 80 ? -4.561 6.349 -2.352 1.00 98.00 80 VAL A C 1
ATOM 634 O O . VAL A 1 80 ? -3.979 7.093 -1.567 1.00 98.00 80 VAL A O 1
ATOM 637 N N . ASN A 1 81 ? -5.842 6.486 -2.663 1.00 98.12 81 ASN A N 1
ATOM 638 C CA . ASN A 1 81 ? -6.719 7.430 -1.985 1.00 98.12 81 ASN A CA 1
ATOM 639 C C . ASN A 1 81 ? -7.621 6.653 -1.027 1.00 98.12 81 ASN A C 1
ATOM 641 O O . ASN A 1 81 ? -8.290 5.712 -1.457 1.00 98.12 81 ASN A O 1
ATOM 645 N N . ILE A 1 82 ? -7.606 7.025 0.253 1.00 98.06 82 ILE A N 1
ATOM 646 C CA . ILE A 1 82 ? -8.378 6.385 1.320 1.00 98.06 82 ILE A CA 1
ATOM 647 C C . ILE A 1 82 ? -9.413 7.379 1.843 1.00 98.06 82 ILE A C 1
ATOM 649 O O . ILE A 1 82 ? -9.067 8.469 2.303 1.00 98.06 82 ILE A O 1
ATOM 653 N N . THR A 1 83 ? -10.683 6.984 1.824 1.00 97.88 83 THR A N 1
ATOM 654 C CA . THR A 1 83 ? -11.794 7.751 2.398 1.00 97.88 83 THR A CA 1
ATOM 655 C C . THR A 1 83 ? -12.539 6.935 3.441 1.00 97.88 83 THR A C 1
ATOM 657 O O . THR A 1 83 ? -12.470 5.704 3.458 1.00 97.88 83 THR A O 1
ATOM 660 N N . THR A 1 84 ? -13.305 7.610 4.294 1.00 97.00 84 THR A N 1
ATOM 661 C CA . THR A 1 84 ? -14.217 6.937 5.222 1.00 97.00 84 THR A CA 1
ATOM 662 C C . THR A 1 84 ? -15.254 6.105 4.462 1.00 97.00 84 THR A C 1
ATOM 664 O O . THR A 1 84 ? -15.668 6.437 3.347 1.00 97.00 84 THR A O 1
ATOM 667 N N . GLY A 1 85 ? -15.624 4.972 5.047 1.00 94.56 85 GLY A N 1
ATOM 668 C CA . GLY A 1 85 ? -16.656 4.062 4.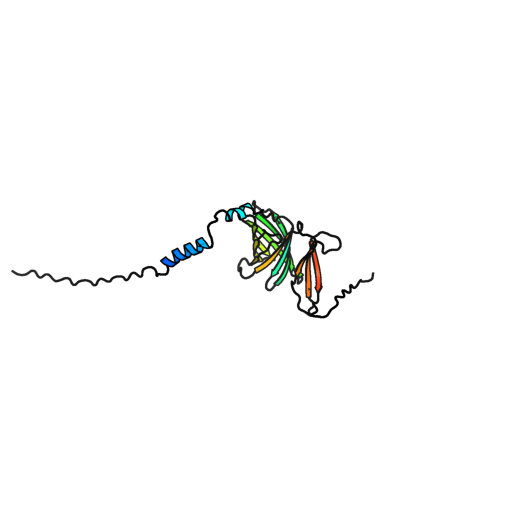567 1.00 94.56 85 GLY A CA 1
ATOM 669 C C . GLY A 1 85 ? -17.863 4.029 5.503 1.00 94.56 85 GLY A C 1
ATOM 670 O O . GLY A 1 85 ? -18.046 4.887 6.364 1.00 94.56 85 GLY A O 1
ATOM 671 N N . GLU A 1 86 ? -18.706 3.012 5.335 1.00 91.75 86 GLU A N 1
ATOM 672 C CA . GLU A 1 86 ? -19.872 2.795 6.194 1.00 91.75 86 GLU A CA 1
ATOM 673 C C . GLU A 1 86 ? -19.455 2.128 7.516 1.00 91.75 86 GLU A C 1
ATOM 675 O O . GLU A 1 86 ? -19.376 0.905 7.618 1.00 91.75 86 GLU A O 1
ATOM 680 N N . GLY A 1 87 ? -19.163 2.942 8.533 1.00 90.50 87 GLY A N 1
ATOM 681 C CA . GLY A 1 87 ? -18.779 2.492 9.877 1.00 90.50 87 GLY A CA 1
ATOM 682 C C . GLY A 1 87 ? -17.665 3.347 10.481 1.00 90.50 87 GLY A C 1
ATOM 683 O O . GLY A 1 87 ? -16.980 4.062 9.763 1.00 90.50 87 GLY A O 1
ATOM 684 N N . GLU A 1 88 ? -17.484 3.277 11.803 1.00 87.12 88 GLU A N 1
ATOM 685 C CA . GLU A 1 88 ? -16.505 4.108 12.531 1.00 87.12 88 GLU A CA 1
ATOM 686 C C . GLU A 1 88 ? -15.050 3.821 12.121 1.00 87.12 88 GLU A C 1
ATOM 688 O O . GLU A 1 88 ? -14.269 4.749 11.961 1.00 87.12 88 GLU A O 1
ATOM 693 N N . ASP A 1 89 ? -14.714 2.550 11.885 1.00 94.06 89 ASP A N 1
ATOM 694 C CA . ASP A 1 89 ? -13.365 2.101 11.511 1.00 94.06 89 ASP A CA 1
ATOM 695 C C . ASP A 1 89 ? -13.324 1.530 10.074 1.00 94.06 89 ASP A C 1
ATOM 697 O O . ASP A 1 89 ? -12.426 0.756 9.730 1.00 94.06 89 ASP A O 1
ATOM 701 N N . ALA A 1 90 ? -14.331 1.846 9.249 1.00 97.06 90 ALA A N 1
ATOM 702 C CA . ALA A 1 90 ? -14.470 1.342 7.884 1.00 97.06 90 ALA A CA 1
ATOM 703 C C . ALA A 1 90 ? -13.989 2.372 6.856 1.00 97.06 90 ALA A C 1
ATOM 705 O O . ALA A 1 90 ? -14.247 3.567 6.989 1.00 97.06 90 ALA A O 1
ATOM 706 N N . TYR A 1 91 ? -13.351 1.892 5.789 1.00 98.12 91 TYR A N 1
ATOM 707 C CA . TYR A 1 91 ? -12.731 2.725 4.760 1.00 98.12 91 TYR A CA 1
ATOM 708 C C . TYR A 1 91 ? -13.004 2.194 3.356 1.00 98.12 91 TYR A C 1
ATOM 710 O O . TYR A 1 91 ? -13.149 0.988 3.143 1.00 98.12 91 TYR A O 1
ATOM 718 N N . THR A 1 92 ? -13.027 3.106 2.390 1.00 98.31 92 THR A N 1
ATOM 719 C CA . THR A 1 92 ? -13.027 2.809 0.954 1.00 98.31 92 THR A CA 1
ATOM 720 C C . THR A 1 92 ? -11.743 3.340 0.348 1.00 98.31 92 THR A C 1
ATOM 722 O O . THR A 1 92 ? -11.165 4.305 0.847 1.00 98.31 92 THR A O 1
ATOM 725 N N . LEU A 1 93 ? -11.272 2.690 -0.707 1.00 97.88 93 LEU A N 1
ATOM 726 C CA . LEU A 1 93 ? -9.994 3.026 -1.299 1.00 97.88 93 LEU A CA 1
ATOM 727 C C . LEU A 1 93 ? -9.946 2.756 -2.787 1.00 97.88 93 LEU A C 1
ATOM 729 O O . LEU A 1 93 ? -10.538 1.801 -3.286 1.00 97.88 93 LEU A O 1
ATOM 733 N N . THR A 1 94 ? -9.207 3.616 -3.473 1.00 98.50 94 THR A N 1
ATOM 734 C CA . THR A 1 94 ? -8.907 3.502 -4.898 1.00 98.50 94 THR A CA 1
ATOM 735 C C . THR A 1 94 ? -7.400 3.515 -5.095 1.00 98.50 94 THR A C 1
ATOM 737 O O . THR A 1 94 ? -6.674 4.170 -4.347 1.00 98.50 94 THR A O 1
ATOM 740 N N . LEU A 1 95 ? -6.931 2.747 -6.074 1.00 98.00 95 LEU A N 1
ATOM 741 C CA . LEU A 1 95 ? -5.525 2.572 -6.402 1.00 98.00 95 LEU A CA 1
ATOM 742 C C . LEU A 1 95 ? -5.306 2.861 -7.885 1.00 98.00 95 LEU A C 1
ATOM 744 O O . LEU A 1 95 ? -5.970 2.280 -8.747 1.00 98.00 95 LEU A O 1
ATOM 748 N N . ALA A 1 96 ? -4.325 3.704 -8.186 1.00 97.69 96 ALA A N 1
ATOM 749 C CA . ALA A 1 96 ? -3.884 3.979 -9.547 1.00 97.69 96 ALA A CA 1
ATOM 750 C C . ALA A 1 96 ? -2.357 4.004 -9.606 1.00 97.69 96 ALA A C 1
ATOM 752 O O . ALA A 1 96 ? -1.695 4.728 -8.871 1.00 97.69 96 ALA A O 1
ATOM 753 N N . GLY A 1 97 ? -1.774 3.197 -10.480 1.00 95.69 97 GLY A N 1
ATOM 754 C CA . GLY A 1 97 ? -0.345 2.946 -10.476 1.00 95.69 97 GLY A CA 1
ATOM 755 C C . GLY A 1 97 ? 0.157 2.234 -11.717 1.00 95.69 97 GLY A C 1
ATOM 756 O O . GLY A 1 97 ? -0.535 2.108 -12.730 1.00 95.69 97 GLY A O 1
ATOM 757 N N . ALA A 1 98 ? 1.393 1.758 -11.627 1.00 95.50 98 ALA A N 1
ATOM 758 C CA . ALA A 1 98 ? 2.019 0.981 -12.679 1.00 95.50 98 ALA A CA 1
ATOM 759 C C . ALA A 1 98 ? 3.121 0.071 -12.132 1.00 95.50 98 ALA A C 1
ATOM 761 O O . ALA A 1 98 ? 3.730 0.321 -11.090 1.00 95.50 98 ALA A O 1
ATOM 762 N N . PHE A 1 99 ? 3.419 -0.965 -12.903 1.00 94.31 99 PHE A N 1
ATOM 763 C CA . PHE A 1 99 ? 4.657 -1.719 -12.784 1.00 94.31 99 PHE A CA 1
ATOM 764 C C . PHE A 1 99 ? 5.826 -0.906 -13.357 1.00 94.31 99 PHE A C 1
ATOM 766 O O . PHE A 1 99 ? 5.648 -0.055 -14.235 1.00 94.31 99 PHE A O 1
ATOM 773 N N . THR A 1 100 ? 7.055 -1.199 -12.936 1.00 91.06 100 THR A N 1
ATOM 774 C CA . THR A 1 100 ? 8.264 -0.528 -13.459 1.00 91.06 100 THR A CA 1
ATOM 775 C C . THR A 1 100 ? 8.491 -0.760 -14.958 1.00 91.06 100 THR A C 1
ATOM 777 O O . THR A 1 100 ? 9.135 0.055 -15.626 1.00 91.06 100 THR A O 1
ATOM 780 N N . ASN A 1 101 ? 7.896 -1.817 -15.522 1.00 89.69 101 ASN A N 1
ATOM 781 C CA . ASN A 1 101 ? 7.846 -2.075 -16.965 1.00 89.69 101 ASN A CA 1
ATOM 782 C C . ASN A 1 101 ? 6.790 -1.238 -17.722 1.00 89.69 101 ASN A C 1
ATOM 784 O O . ASN A 1 101 ? 6.707 -1.328 -18.943 1.00 89.69 101 ASN A O 1
ATOM 788 N N . GLY A 1 102 ? 6.010 -0.406 -17.024 1.00 90.25 102 GLY A N 1
ATOM 789 C CA . GLY A 1 102 ? 5.016 0.505 -17.596 1.00 90.25 102 GLY A CA 1
ATOM 790 C C . GLY A 1 102 ? 3.606 -0.070 -17.729 1.00 90.25 102 GLY A C 1
ATOM 791 O O . GLY A 1 102 ? 2.704 0.661 -18.133 1.00 90.25 102 GLY A O 1
ATOM 792 N N . ARG A 1 103 ? 3.381 -1.345 -17.388 1.00 94.75 103 ARG A N 1
ATOM 793 C CA . ARG A 1 103 ? 2.025 -1.911 -17.354 1.00 94.75 103 ARG A CA 1
ATOM 794 C C . ARG A 1 103 ? 1.184 -1.206 -16.284 1.00 94.75 103 ARG A C 1
ATOM 796 O O . ARG A 1 103 ? 1.687 -1.030 -15.174 1.00 94.75 103 ARG A O 1
ATOM 803 N N . PRO A 1 104 ? -0.074 -0.836 -16.574 1.00 96.44 104 PRO A N 1
ATOM 804 C CA . PRO A 1 104 ? -0.926 -0.170 -15.601 1.00 96.44 104 PRO A CA 1
ATOM 805 C C . PRO A 1 104 ? -1.336 -1.117 -14.467 1.00 96.44 104 PRO A C 1
ATOM 807 O O . PRO A 1 104 ? -1.527 -2.322 -14.661 1.00 96.44 104 PRO A O 1
ATOM 810 N N . LEU A 1 105 ? -1.499 -0.539 -13.284 1.00 96.94 105 LEU A N 1
ATOM 811 C CA . LEU A 1 105 ? -2.082 -1.170 -12.112 1.00 96.94 105 LEU A CA 1
ATOM 812 C C . LEU A 1 105 ? -3.221 -0.279 -11.629 1.00 96.94 105 LEU A C 1
ATOM 814 O O . LEU A 1 105 ? -3.011 0.884 -11.303 1.00 96.94 105 LEU A O 1
ATOM 818 N N . THR A 1 106 ? -4.426 -0.821 -11.592 1.00 98.06 106 THR A N 1
ATOM 819 C CA . THR A 1 106 ? -5.612 -0.125 -11.089 1.00 98.06 106 THR A CA 1
ATOM 820 C C . THR A 1 106 ? -6.325 -1.013 -10.098 1.00 98.06 106 THR A C 1
ATOM 822 O O . THR A 1 106 ? -6.257 -2.240 -10.203 1.00 98.06 106 THR A O 1
ATOM 825 N N . GLY A 1 107 ? -7.014 -0.404 -9.148 1.00 97.75 107 GLY A N 1
ATOM 826 C CA . GLY A 1 107 ? -7.843 -1.168 -8.247 1.00 97.75 107 GLY A CA 1
ATOM 827 C C . GLY A 1 107 ? -8.699 -0.327 -7.334 1.00 97.75 107 GLY A C 1
ATOM 828 O O . GLY A 1 107 ? -8.606 0.897 -7.286 1.00 97.75 107 GLY A O 1
ATOM 829 N N . GLU A 1 108 ? -9.532 -1.028 -6.596 1.00 98.56 108 GLU A N 1
ATOM 830 C CA . GLU A 1 108 ? -10.427 -0.466 -5.601 1.00 98.56 108 GLU A CA 1
ATOM 831 C C . GLU A 1 108 ? -10.620 -1.469 -4.473 1.00 98.56 108 GLU A C 1
ATOM 833 O O . GLU A 1 108 ? -10.267 -2.643 -4.593 1.00 98.56 108 GLU A O 1
ATOM 838 N N . GLY A 1 109 ? -11.155 -1.019 -3.348 1.00 98.06 109 GLY A N 1
ATOM 839 C CA . GLY A 1 109 ? -11.368 -1.911 -2.229 1.00 98.06 109 GLY A CA 1
ATOM 840 C C . GLY A 1 109 ? -12.022 -1.258 -1.033 1.00 98.06 109 GLY A C 1
ATOM 841 O O . GLY A 1 109 ? -12.375 -0.078 -1.028 1.00 98.06 109 GLY A O 1
ATOM 842 N N . ARG A 1 110 ? -12.182 -2.076 0.003 1.00 98.38 110 ARG A N 1
ATOM 843 C CA . ARG A 1 110 ? -12.725 -1.676 1.300 1.00 98.38 110 ARG A CA 1
ATOM 844 C C . ARG A 1 110 ? -11.854 -2.231 2.404 1.00 98.38 110 ARG A C 1
ATOM 846 O O . ARG A 1 110 ? -11.381 -3.364 2.294 1.00 98.38 110 ARG A O 1
ATOM 853 N N . ALA A 1 111 ? -11.692 -1.459 3.467 1.00 98.12 111 ALA A N 1
ATOM 854 C CA . ALA A 1 111 ? -10.867 -1.826 4.602 1.00 98.12 111 ALA A CA 1
ATOM 855 C C . ALA A 1 111 ? -11.554 -1.577 5.940 1.00 98.12 111 ALA A C 1
ATOM 857 O O . ALA A 1 111 ? -12.507 -0.805 6.033 1.00 98.12 111 ALA A O 1
ATOM 858 N N . ILE A 1 112 ? -11.039 -2.244 6.968 1.00 97.38 112 ILE A N 1
ATOM 859 C CA . ILE A 1 112 ? -11.363 -2.018 8.372 1.00 97.38 112 ILE A CA 1
ATOM 860 C C . ILE A 1 112 ? -10.051 -1.913 9.152 1.00 97.38 112 ILE A C 1
ATOM 862 O O . ILE A 1 112 ? -9.123 -2.693 8.910 1.00 97.38 112 ILE A O 1
ATOM 866 N N . VAL A 1 113 ? -9.982 -0.974 10.096 1.00 96.75 113 VAL A N 1
ATOM 867 C CA . VAL A 1 113 ? -8.888 -0.890 11.073 1.00 96.75 113 VAL A CA 1
ATOM 868 C C . VAL A 1 113 ? -9.326 -1.539 12.382 1.00 96.75 113 VAL A C 1
ATOM 870 O O . VAL A 1 113 ? -10.210 -1.049 13.077 1.00 96.75 113 VAL A O 1
ATOM 873 N N . TYR A 1 114 ? -8.685 -2.642 12.754 1.00 94.38 114 TYR A N 1
ATOM 874 C CA . TYR A 1 114 ? -8.847 -3.256 14.066 1.00 94.38 114 TYR A CA 1
ATOM 875 C C . TYR A 1 114 ? -7.844 -2.669 15.059 1.00 94.38 114 TYR A C 1
ATOM 877 O O . TYR A 1 114 ? -6.755 -2.236 14.681 1.00 94.38 114 TYR A O 1
ATOM 885 N N . THR A 1 115 ? -8.249 -2.614 16.334 1.00 90.88 115 THR A N 1
ATOM 886 C CA . THR A 1 115 ? -7.408 -2.219 17.488 1.00 90.88 115 THR A CA 1
ATOM 887 C C . THR A 1 115 ? -6.644 -0.893 17.333 1.00 90.88 115 THR A C 1
ATOM 889 O O . THR A 1 115 ? -5.740 -0.603 18.112 1.00 90.88 115 THR A O 1
ATOM 892 N N . GLY A 1 116 ? -7.045 -0.047 16.379 1.00 90.50 116 GLY A N 1
ATOM 893 C CA . GLY A 1 116 ? -6.424 1.240 16.084 1.00 90.50 116 GLY A CA 1
ATOM 894 C C . GLY A 1 116 ? -5.179 1.190 15.196 1.00 90.50 116 GLY A C 1
ATOM 895 O O . GLY A 1 116 ? -4.643 2.254 14.920 1.00 90.50 116 GLY A O 1
ATOM 896 N N . TYR A 1 117 ? -4.707 0.026 14.742 1.00 93.31 117 TYR A N 1
ATOM 897 C CA . TYR A 1 117 ? -3.516 -0.056 13.875 1.00 93.31 117 TYR A CA 1
ATOM 898 C C . TYR A 1 117 ? -3.498 -1.264 12.925 1.00 93.31 117 TYR A C 1
ATOM 900 O O . TYR A 1 117 ? -2.726 -1.268 11.968 1.00 93.31 117 TYR A O 1
ATOM 908 N N . GLU A 1 118 ? -4.328 -2.286 13.145 1.00 96.00 118 GLU A N 1
ATOM 909 C CA . GLU A 1 118 ? -4.365 -3.482 12.304 1.00 96.00 118 GLU A CA 1
ATOM 910 C C . GLU A 1 118 ? -5.274 -3.261 11.100 1.00 96.00 118 GLU A C 1
ATOM 912 O O . GLU A 1 118 ? -6.498 -3.345 11.185 1.00 96.00 118 GLU A O 1
ATOM 917 N N . TRP A 1 119 ? -4.674 -3.013 9.948 1.00 97.62 119 TRP A N 1
ATOM 918 C CA . TRP A 1 119 ? -5.410 -2.781 8.718 1.00 97.62 119 TRP A CA 1
ATOM 919 C C . TRP A 1 119 ? -5.725 -4.090 7.999 1.00 97.62 119 TRP A C 1
ATOM 921 O O . TRP A 1 119 ? -4.832 -4.899 7.724 1.00 97.62 119 TRP A O 1
ATOM 931 N N . ARG A 1 120 ? -6.998 -4.278 7.642 1.00 98.12 120 ARG A N 1
ATOM 932 C CA . ARG A 1 120 ? -7.484 -5.404 6.837 1.00 98.12 120 ARG A CA 1
ATOM 933 C C . ARG A 1 120 ? -8.304 -4.875 5.673 1.00 98.12 120 ARG A C 1
ATOM 935 O O . ARG A 1 120 ? -9.342 -4.266 5.911 1.00 98.12 120 ARG A O 1
ATOM 942 N N . ALA A 1 121 ? -7.891 -5.143 4.438 1.00 98.38 121 ALA A N 1
ATOM 943 C CA . ALA A 1 121 ? -8.653 -4.750 3.256 1.00 98.38 121 ALA A CA 1
ATOM 944 C C . ALA A 1 121 ? -8.935 -5.919 2.317 1.00 98.38 121 ALA A C 1
ATOM 946 O O . ALA A 1 121 ? -8.149 -6.859 2.224 1.00 98.38 121 ALA A O 1
ATOM 947 N N . ASN A 1 122 ? -10.048 -5.822 1.596 1.00 98.50 122 ASN A N 1
ATOM 948 C CA . ASN A 1 122 ? -10.304 -6.602 0.392 1.00 98.50 122 ASN A CA 1
ATOM 949 C C . ASN A 1 122 ? -10.152 -5.666 -0.804 1.00 98.50 122 ASN A C 1
ATOM 951 O O . ASN A 1 122 ? -10.756 -4.590 -0.817 1.00 98.50 122 ASN A O 1
ATOM 955 N N . LEU A 1 123 ? -9.345 -6.077 -1.776 1.00 98.38 123 LEU A N 1
ATOM 956 C CA . LEU A 1 123 ? -8.974 -5.301 -2.952 1.00 98.38 123 LEU A CA 1
ATOM 957 C C . LEU A 1 123 ? -9.372 -6.056 -4.220 1.00 98.38 123 LEU A C 1
ATOM 959 O O . LEU A 1 123 ? -9.210 -7.268 -4.297 1.00 98.38 123 LEU A O 1
ATOM 963 N N . GLU A 1 124 ? -9.806 -5.328 -5.235 1.00 98.38 124 GLU A N 1
ATOM 964 C CA . GLU A 1 124 ? -9.871 -5.778 -6.622 1.00 98.38 124 GLU A CA 1
ATOM 965 C C . GLU A 1 124 ? -8.749 -5.069 -7.380 1.00 98.38 124 GLU A C 1
ATOM 967 O O . GLU A 1 124 ? -8.812 -3.861 -7.601 1.00 98.38 124 GLU A O 1
ATOM 972 N N . LEU A 1 125 ? -7.691 -5.797 -7.747 1.00 97.00 125 LEU A N 1
ATOM 973 C CA . LEU A 1 125 ? -6.546 -5.263 -8.489 1.00 97.00 125 LEU A CA 1
ATOM 974 C C . LEU A 1 125 ? -6.561 -5.826 -9.907 1.00 97.00 125 LEU A C 1
ATOM 976 O O . LEU A 1 125 ? -6.418 -7.033 -10.104 1.00 97.00 125 LEU A O 1
ATOM 980 N N . ASN A 1 126 ? -6.729 -4.958 -10.906 1.00 95.44 126 ASN A N 1
ATOM 981 C CA . ASN A 1 126 ? -6.872 -5.339 -12.316 1.00 95.44 126 ASN A CA 1
ATOM 982 C C . ASN A 1 126 ? -7.924 -6.458 -12.539 1.00 95.44 126 ASN A C 1
ATOM 984 O O . ASN A 1 126 ? -7.729 -7.337 -13.380 1.00 95.44 126 ASN A O 1
ATOM 988 N N . GLY A 1 127 ? -9.024 -6.434 -11.774 1.00 94.69 127 GLY A N 1
ATOM 989 C CA . GLY A 1 127 ? -10.123 -7.410 -11.848 1.00 94.69 127 GLY A CA 1
ATOM 990 C C . GLY A 1 127 ? -9.849 -8.762 -11.175 1.00 94.69 127 GLY A C 1
ATOM 991 O O . GLY A 1 127 ? -10.496 -9.755 -11.512 1.00 94.69 127 GLY A O 1
ATOM 992 N N . ARG A 1 128 ? -8.848 -8.831 -10.291 1.00 95.62 128 ARG A N 1
ATOM 993 C CA . ARG A 1 128 ? -8.560 -9.992 -9.443 1.00 95.62 128 ARG A CA 1
ATOM 994 C C . ARG A 1 128 ? -8.699 -9.613 -7.970 1.00 95.62 128 ARG A C 1
ATOM 996 O O . ARG A 1 128 ? -8.170 -8.584 -7.553 1.00 95.62 128 ARG A O 1
ATOM 1003 N N . GLY A 1 129 ? -9.323 -10.494 -7.192 1.00 97.94 129 GLY A N 1
ATOM 1004 C CA . GLY A 1 129 ? -9.504 -10.343 -5.750 1.00 97.94 129 GLY A CA 1
ATOM 1005 C C . GLY A 1 129 ? -8.227 -10.599 -4.943 1.00 97.94 129 GLY A C 1
ATOM 1006 O O . GLY A 1 129 ? -7.515 -11.578 -5.165 1.00 97.94 129 GLY A O 1
ATOM 1007 N N . PHE A 1 130 ? -7.959 -9.724 -3.977 1.00 98.50 130 PHE A N 1
ATOM 1008 C CA . PHE A 1 130 ? -6.859 -9.829 -3.022 1.00 98.50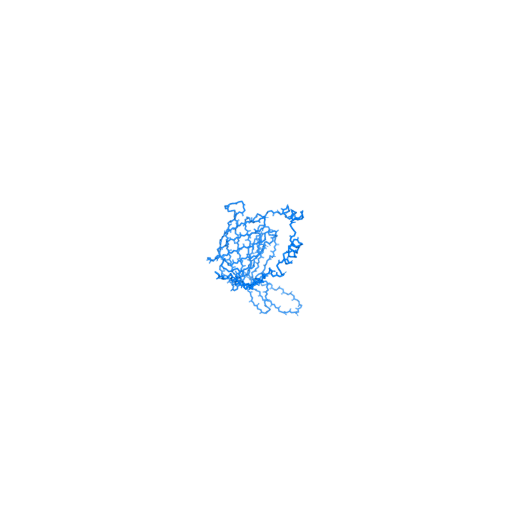 130 PHE A CA 1
ATOM 1009 C C . PHE A 1 130 ? -7.308 -9.445 -1.615 1.00 98.50 130 PHE A C 1
ATOM 1011 O O . PHE A 1 130 ? -8.198 -8.618 -1.421 1.00 98.50 130 PHE A O 1
ATOM 1018 N N . GLN A 1 131 ? -6.614 -9.983 -0.621 1.00 98.62 131 GLN A N 1
ATOM 1019 C CA . GLN A 1 131 ? -6.659 -9.524 0.758 1.00 98.62 131 GLN A CA 1
ATOM 1020 C C . GLN A 1 131 ? -5.379 -8.766 1.093 1.00 98.62 131 GLN A C 1
ATOM 1022 O O . GLN A 1 131 ? -4.285 -9.143 0.679 1.00 98.62 131 GLN A O 1
ATOM 1027 N N . GLN A 1 132 ? -5.509 -7.700 1.869 1.00 98.50 132 GLN A N 1
ATOM 1028 C CA . GLN A 1 132 ? -4.401 -6.888 2.342 1.00 98.50 132 GLN A CA 1
ATOM 1029 C C . GLN A 1 132 ? -4.389 -6.863 3.864 1.00 98.50 132 GLN A C 1
ATOM 1031 O O . GLN A 1 132 ? -5.417 -6.661 4.509 1.00 98.50 132 GLN A O 1
ATOM 1036 N N . VAL A 1 133 ? -3.200 -7.039 4.429 1.00 98.25 133 VAL A N 1
ATOM 1037 C CA . VAL A 1 133 ? -2.949 -6.998 5.867 1.00 98.25 133 VAL A CA 1
ATOM 1038 C C . VAL A 1 133 ? -1.736 -6.114 6.100 1.00 98.25 133 VAL A C 1
ATOM 1040 O O . VAL A 1 133 ? -0.643 -6.469 5.655 1.00 98.25 133 VAL A O 1
ATOM 1043 N N . LEU A 1 134 ? -1.929 -4.981 6.776 1.00 98.06 134 LEU A N 1
ATOM 1044 C CA . LEU A 1 134 ? -0.858 -4.038 7.109 1.00 98.06 134 LEU A CA 1
ATOM 1045 C C . LEU A 1 134 ? -0.858 -3.712 8.603 1.00 98.06 134 LEU A C 1
ATOM 1047 O O . LEU A 1 134 ? -1.887 -3.797 9.274 1.00 98.06 134 LEU A O 1
ATOM 1051 N N . ASP A 1 135 ? 0.299 -3.278 9.084 1.00 96.62 135 ASP A N 1
ATOM 1052 C CA . ASP A 1 135 ? 0.466 -2.619 10.376 1.00 96.62 135 ASP A CA 1
ATOM 1053 C C . ASP A 1 135 ? 0.607 -1.103 10.161 1.00 96.62 135 ASP A C 1
ATOM 1055 O O . ASP A 1 135 ? 1.533 -0.661 9.478 1.00 96.62 135 ASP A O 1
ATOM 1059 N N . LEU A 1 136 ? -0.320 -0.313 10.716 1.00 94.81 136 LEU A N 1
ATOM 1060 C CA . LEU A 1 136 ? -0.348 1.154 10.621 1.00 94.81 136 LEU A CA 1
ATOM 1061 C C . LEU A 1 136 ? 0.334 1.867 11.804 1.00 94.81 136 LEU A C 1
ATOM 1063 O O . LEU A 1 136 ? 0.244 3.088 11.912 1.00 94.81 136 LEU A O 1
ATOM 1067 N N . SER A 1 137 ? 0.980 1.142 12.720 1.00 90.50 137 SER A N 1
ATOM 1068 C CA . SER A 1 137 ? 1.547 1.731 13.944 1.00 90.50 137 SER A CA 1
ATOM 1069 C C . SER A 1 137 ? 2.791 2.602 13.708 1.00 90.50 137 SER A C 1
ATOM 1071 O O . SER A 1 137 ? 3.140 3.425 14.558 1.00 90.50 137 SER A O 1
ATOM 1073 N N . GLY A 1 138 ? 3.465 2.430 12.568 1.00 86.81 138 GLY A N 1
ATOM 1074 C CA . GLY A 1 138 ? 4.680 3.154 12.197 1.00 86.81 138 GLY A CA 1
ATOM 1075 C C . GLY A 1 138 ? 4.461 4.277 11.179 1.00 86.81 138 GLY A C 1
ATOM 1076 O O . GLY A 1 138 ? 3.414 4.393 10.553 1.00 86.81 138 GLY A O 1
ATOM 1077 N N . GLU A 1 139 ? 5.506 5.078 10.951 1.00 84.81 139 GLU A N 1
ATOM 1078 C CA . GLU A 1 139 ? 5.510 6.150 9.935 1.00 84.81 139 GLU A CA 1
ATOM 1079 C C . GLU A 1 139 ? 5.423 5.621 8.494 1.00 84.81 139 GLU A C 1
ATOM 1081 O O . GLU A 1 139 ? 4.970 6.324 7.590 1.00 84.81 139 GLU A O 1
ATOM 1086 N N . ARG A 1 140 ? 5.870 4.378 8.286 1.00 89.12 140 ARG A N 1
ATOM 1087 C CA . ARG A 1 140 ? 5.774 3.643 7.022 1.00 89.12 140 ARG A CA 1
ATOM 1088 C C . ARG A 1 140 ? 5.024 2.339 7.258 1.00 89.12 140 ARG A C 1
ATOM 1090 O O . ARG A 1 140 ? 5.657 1.338 7.609 1.00 89.12 140 ARG A O 1
ATOM 1097 N N . PRO A 1 141 ? 3.691 2.345 7.124 1.00 93.94 141 PRO A N 1
ATOM 1098 C CA . PRO A 1 141 ? 2.915 1.127 7.202 1.00 93.94 141 PRO A CA 1
ATOM 1099 C C . PRO A 1 141 ? 3.405 0.086 6.206 1.00 93.94 141 PRO A C 1
ATOM 1101 O O . PRO A 1 141 ? 3.752 0.404 5.068 1.00 93.94 141 PRO A O 1
ATOM 1104 N N . SER A 1 142 ? 3.440 -1.168 6.633 1.00 96.44 142 SER A N 1
ATOM 1105 C CA . SER A 1 142 ? 3.937 -2.263 5.805 1.00 96.44 142 SER A CA 1
ATOM 1106 C C . SER A 1 142 ? 3.174 -3.547 6.077 1.00 96.44 142 SER A C 1
ATOM 1108 O O . SER A 1 142 ? 2.496 -3.692 7.096 1.00 96.44 142 SER A O 1
ATOM 1110 N N . GLY A 1 143 ? 3.262 -4.481 5.138 1.00 97.56 143 GLY A N 1
ATOM 1111 C CA . GLY A 1 143 ? 2.649 -5.788 5.287 1.00 97.56 143 GLY A CA 1
ATOM 1112 C C . GLY A 1 143 ? 2.550 -6.524 3.965 1.00 97.56 143 GLY A C 1
ATOM 1113 O O . GLY A 1 143 ? 3.486 -6.515 3.161 1.00 97.56 143 GLY A O 1
ATOM 1114 N N . ARG A 1 144 ? 1.424 -7.208 3.751 1.00 97.75 144 ARG A N 1
ATOM 1115 C CA . ARG A 1 144 ? 1.223 -8.066 2.581 1.00 97.75 144 ARG A CA 1
ATOM 1116 C C . ARG A 1 144 ? -0.114 -7.836 1.898 1.00 97.75 144 ARG A C 1
ATOM 1118 O O . ARG A 1 144 ? -1.119 -7.579 2.551 1.00 97.75 144 ARG A O 1
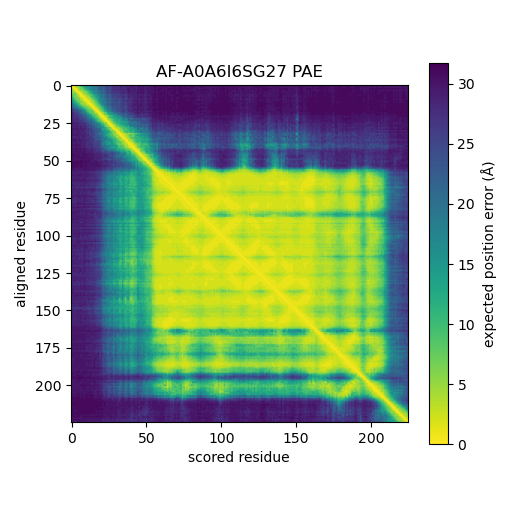ATOM 1125 N N . ILE A 1 145 ? -0.106 -8.020 0.582 1.00 98.19 145 ILE A N 1
ATOM 1126 C CA . ILE A 1 145 ? -1.295 -8.204 -0.257 1.00 98.19 145 ILE A CA 1
ATOM 1127 C C . ILE A 1 145 ? -1.207 -9.612 -0.845 1.00 98.19 145 ILE A C 1
ATOM 1129 O O . ILE A 1 145 ? -0.150 -9.972 -1.350 1.00 98.19 145 ILE A O 1
ATOM 1133 N N . PHE A 1 146 ? -2.249 -10.428 -0.784 1.00 98.00 146 PHE A N 1
ATOM 1134 C CA . PHE A 1 146 ? -2.223 -11.804 -1.288 1.00 98.00 146 PHE A CA 1
ATOM 1135 C C . PHE A 1 146 ? -3.551 -12.201 -1.924 1.00 98.00 146 PHE A C 1
ATOM 1137 O O . PHE A 1 146 ? -4.580 -11.602 -1.627 1.00 98.00 146 PHE A O 1
ATOM 1144 N N . ASP A 1 147 ? -3.495 -13.139 -2.866 1.00 96.94 147 ASP A N 1
ATOM 1145 C CA . ASP A 1 147 ? -4.648 -13.598 -3.638 1.00 96.94 147 ASP A CA 1
ATOM 1146 C C . ASP A 1 147 ? -5.714 -14.165 -2.691 1.00 96.94 147 ASP A C 1
ATOM 1148 O O . ASP A 1 147 ? -5.402 -14.862 -1.722 1.00 96.94 147 ASP A O 1
ATOM 1152 N N . ASP A 1 148 ? -6.977 -13.828 -2.944 1.00 96.31 148 ASP A N 1
ATOM 1153 C CA . ASP A 1 148 ? -8.095 -14.213 -2.081 1.00 96.31 148 ASP A CA 1
ATOM 1154 C C . ASP A 1 148 ? -8.392 -15.724 -2.100 1.00 96.31 148 ASP A C 1
ATOM 1156 O O . ASP A 1 148 ? -9.060 -16.232 -1.196 1.00 96.31 148 ASP A O 1
ATOM 1160 N N . ARG A 1 149 ? -7.888 -16.449 -3.107 1.00 95.38 149 ARG A N 1
ATOM 1161 C CA . ARG A 1 149 ? -8.060 -17.901 -3.260 1.00 95.38 149 ARG A CA 1
ATOM 1162 C C . ARG A 1 149 ? -6.826 -18.696 -2.847 1.00 95.38 149 ARG A C 1
ATOM 1164 O O . ARG A 1 149 ? -6.970 -19.874 -2.522 1.00 95.38 149 ARG A O 1
ATOM 1171 N N . ASP A 1 150 ? -5.643 -18.086 -2.871 1.00 94.38 150 ASP A N 1
ATOM 1172 C CA . ASP A 1 150 ? -4.382 -18.741 -2.514 1.00 94.38 150 ASP A CA 1
ATOM 1173 C C . ASP A 1 150 ? -3.361 -17.744 -1.935 1.00 94.38 150 ASP A C 1
ATOM 1175 O O . ASP A 1 150 ? -2.633 -17.048 -2.646 1.00 94.38 150 ASP A O 1
ATOM 1179 N N . GLU A 1 151 ? -3.267 -17.725 -0.605 1.00 91.75 151 GLU A N 1
ATOM 1180 C CA . GLU A 1 151 ? -2.414 -16.812 0.166 1.00 91.75 151 GLU A CA 1
ATOM 1181 C C . GLU A 1 151 ? -0.900 -16.970 -0.083 1.00 91.75 151 GLU A C 1
ATOM 1183 O O . GLU A 1 151 ? -0.104 -16.088 0.291 1.00 91.75 151 GLU A O 1
ATOM 1188 N N . ALA A 1 152 ? -0.484 -18.078 -0.716 1.00 91.75 152 ALA A N 1
ATOM 1189 C CA . ALA A 1 152 ? 0.899 -18.279 -1.134 1.00 91.75 152 ALA A CA 1
ATOM 1190 C C . ALA A 1 152 ? 1.296 -17.284 -2.235 1.00 91.75 152 ALA A C 1
ATOM 1192 O O . ALA A 1 152 ? 2.454 -16.859 -2.297 1.00 91.75 152 ALA A O 1
ATOM 1193 N N . PHE A 1 153 ? 0.337 -16.853 -3.060 1.00 94.12 153 PHE A N 1
ATOM 1194 C CA . PHE A 1 153 ? 0.543 -15.806 -4.050 1.00 94.12 153 PHE A CA 1
ATOM 1195 C C . PHE A 1 153 ? 0.303 -14.440 -3.421 1.00 94.12 153 PHE A C 1
ATOM 1197 O O . PHE A 1 153 ? -0.826 -13.987 -3.267 1.00 94.12 153 PHE A O 1
ATOM 1204 N N . GLY A 1 154 ? 1.383 -13.744 -3.077 1.00 94.56 154 GLY A N 1
ATOM 1205 C CA . GLY A 1 154 ? 1.272 -12.404 -2.526 1.00 94.56 154 GLY A CA 1
ATOM 1206 C C . GLY A 1 154 ? 2.518 -11.557 -2.692 1.00 94.56 154 GLY A C 1
ATOM 1207 O O . GLY A 1 154 ? 3.551 -11.997 -3.184 1.00 94.56 154 GLY A O 1
ATOM 1208 N N . MET A 1 155 ? 2.389 -10.321 -2.248 1.00 95.38 155 MET A N 1
ATOM 1209 C CA . MET A 1 155 ? 3.300 -9.209 -2.434 1.00 95.38 155 MET A CA 1
ATOM 1210 C C . MET A 1 155 ? 3.629 -8.652 -1.055 1.00 95.38 155 MET A C 1
ATOM 1212 O O . MET A 1 155 ? 2.742 -8.553 -0.204 1.00 95.38 155 MET A O 1
ATOM 1216 N N . GLN A 1 156 ? 4.886 -8.278 -0.833 1.00 95.19 156 GLN A N 1
ATOM 1217 C CA . GLN A 1 156 ? 5.239 -7.404 0.285 1.00 95.19 156 GLN A CA 1
ATOM 1218 C C . GLN A 1 156 ? 5.106 -5.962 -0.179 1.00 95.19 156 GLN A C 1
ATOM 1220 O O . GLN A 1 156 ? 5.532 -5.633 -1.292 1.00 95.19 156 GLN A O 1
ATOM 1225 N N . VAL A 1 157 ? 4.491 -5.132 0.658 1.00 97.38 157 VAL A N 1
ATOM 1226 C CA . VAL A 1 157 ? 4.223 -3.732 0.335 1.00 97.38 157 VAL A CA 1
ATOM 1227 C C . VAL A 1 157 ? 4.566 -2.822 1.500 1.00 97.38 157 VAL A C 1
ATOM 1229 O O . VAL A 1 157 ? 4.432 -3.196 2.667 1.00 97.38 157 VAL A O 1
ATOM 1232 N N . GLU A 1 158 ? 4.959 -1.608 1.147 1.00 96.44 158 GLU A N 1
ATOM 1233 C CA . GLU A 1 158 ? 5.138 -0.480 2.049 1.00 96.44 158 GLU A CA 1
ATOM 1234 C C . GLU A 1 158 ? 4.286 0.690 1.559 1.00 96.44 158 GLU A C 1
ATOM 1236 O O . GLU A 1 158 ? 3.986 0.815 0.365 1.00 96.44 158 GLU A O 1
ATOM 1241 N N . MET A 1 159 ? 3.880 1.539 2.497 1.00 94.88 159 MET A N 1
ATOM 1242 C CA . MET A 1 159 ? 3.106 2.739 2.232 1.00 94.88 159 MET A CA 1
ATOM 1243 C C . MET A 1 159 ? 3.691 3.940 2.963 1.00 94.88 159 MET A C 1
ATOM 1245 O O . MET A 1 159 ? 4.314 3.814 4.016 1.00 94.88 159 MET A O 1
ATOM 1249 N N . MET A 1 160 ? 3.449 5.126 2.415 1.00 92.88 160 MET A N 1
ATOM 1250 C CA . MET A 1 160 ? 3.812 6.389 3.044 1.00 92.88 160 MET A CA 1
ATOM 1251 C C . MET A 1 160 ? 2.748 7.448 2.751 1.00 92.88 160 MET A C 1
ATOM 1253 O O . MET A 1 160 ? 2.333 7.575 1.593 1.00 92.88 160 MET A O 1
ATOM 1257 N N . PRO A 1 161 ? 2.295 8.211 3.761 1.00 91.88 161 PRO A N 1
ATOM 1258 C CA . PRO A 1 161 ? 1.308 9.257 3.539 1.00 91.88 161 PRO A CA 1
ATOM 1259 C C . PRO A 1 161 ? 1.941 10.391 2.732 1.00 91.88 161 PRO A C 1
ATOM 1261 O O . PRO A 1 161 ? 3.042 10.855 3.038 1.00 91.88 161 PRO A O 1
ATOM 1264 N N . VAL A 1 162 ? 1.237 10.876 1.712 1.00 88.81 162 VAL A N 1
ATOM 1265 C CA . VAL A 1 162 ? 1.728 11.954 0.842 1.00 88.81 162 VAL A CA 1
ATOM 1266 C C . VAL A 1 162 ? 1.913 13.251 1.632 1.00 88.81 162 VAL A C 1
ATOM 1268 O O . VAL A 1 162 ? 2.886 13.966 1.406 1.00 88.81 162 VAL A O 1
ATOM 1271 N N . ALA A 1 163 ? 1.026 13.537 2.587 1.00 80.31 163 ALA A N 1
ATOM 1272 C CA . ALA A 1 163 ? 1.042 14.785 3.349 1.00 80.31 163 ALA A CA 1
ATOM 1273 C C . ALA A 1 163 ? 2.115 14.850 4.453 1.00 80.31 163 ALA A C 1
ATOM 1275 O O . ALA A 1 163 ? 2.588 15.938 4.769 1.00 80.31 163 ALA A O 1
ATOM 1276 N N . ALA A 1 164 ? 2.503 13.718 5.056 1.00 71.75 164 ALA A N 1
ATOM 1277 C CA . ALA A 1 164 ? 3.436 13.712 6.196 1.00 71.75 164 ALA A CA 1
ATOM 1278 C C . ALA A 1 164 ? 4.901 13.493 5.789 1.00 71.75 164 ALA A C 1
ATOM 1280 O O . ALA A 1 164 ? 5.793 13.394 6.630 1.00 71.75 164 ALA A O 1
ATOM 1281 N N . ALA A 1 165 ? 5.159 13.381 4.493 1.00 70.75 165 ALA A N 1
ATOM 1282 C CA . ALA A 1 165 ? 6.447 12.980 3.986 1.00 70.75 165 ALA A CA 1
ATOM 1283 C C . ALA A 1 165 ? 7.416 14.177 3.902 1.00 70.75 165 ALA A C 1
ATOM 1285 O O . ALA A 1 165 ? 7.190 15.140 3.169 1.00 70.75 165 ALA A O 1
ATOM 1286 N N . ALA A 1 166 ? 8.516 14.113 4.658 1.00 77.62 166 ALA A N 1
ATOM 1287 C CA . ALA A 1 166 ? 9.589 15.100 4.572 1.00 77.62 166 ALA A CA 1
ATOM 1288 C C . ALA A 1 166 ? 10.277 15.049 3.191 1.00 77.62 166 ALA A C 1
ATOM 1290 O O . ALA A 1 166 ? 10.353 13.967 2.600 1.00 77.62 166 ALA A O 1
ATOM 1291 N N . PRO A 1 167 ? 10.817 16.175 2.680 1.00 82.44 167 PRO A N 1
ATOM 1292 C CA . PRO A 1 167 ? 11.576 16.183 1.432 1.00 82.44 167 PRO A CA 1
ATOM 1293 C C . PRO A 1 167 ? 12.717 15.163 1.466 1.00 82.44 167 PRO A C 1
ATOM 1295 O O . PRO A 1 167 ? 13.525 15.157 2.396 1.00 82.44 167 PRO A O 1
ATOM 1298 N N . GLY A 1 168 ? 12.793 14.311 0.447 1.00 84.69 168 GLY A N 1
ATOM 1299 C CA . GLY A 1 168 ? 13.799 13.260 0.390 1.00 84.69 168 GLY A CA 1
ATOM 1300 C C . GLY A 1 168 ? 13.407 12.068 -0.471 1.00 84.69 168 GLY A C 1
ATOM 1301 O O . GLY A 1 168 ? 12.244 11.868 -0.833 1.00 84.69 168 GLY A O 1
ATOM 1302 N N . LEU A 1 169 ? 14.419 11.259 -0.786 1.00 88.38 169 LEU A N 1
ATOM 1303 C CA . LEU A 1 169 ? 14.242 9.965 -1.430 1.00 88.38 169 LEU A CA 1
ATOM 1304 C C . LEU A 1 169 ? 13.711 8.959 -0.404 1.00 88.38 169 LEU A C 1
ATOM 1306 O O . LEU A 1 169 ? 14.317 8.764 0.647 1.00 88.38 169 LEU A O 1
ATOM 1310 N N . VAL A 1 170 ? 12.600 8.312 -0.736 1.00 89.69 170 VAL A N 1
ATOM 1311 C CA . VAL A 1 170 ? 11.929 7.323 0.115 1.00 89.69 170 VAL A CA 1
ATOM 1312 C C . VAL A 1 170 ? 12.312 5.911 -0.299 1.00 89.69 170 VAL A C 1
ATOM 1314 O O . VAL A 1 170 ? 12.691 5.106 0.546 1.00 89.69 170 VAL A O 1
ATOM 1317 N N . ALA A 1 171 ? 12.243 5.615 -1.597 1.00 88.12 171 ALA A N 1
ATOM 1318 C CA . ALA A 1 171 ? 12.549 4.294 -2.127 1.00 88.12 171 ALA A CA 1
ATOM 1319 C C . ALA A 1 171 ? 13.050 4.363 -3.575 1.00 88.12 171 ALA A C 1
ATOM 1321 O O . ALA A 1 171 ? 12.849 5.352 -4.287 1.00 88.12 171 ALA A O 1
ATOM 1322 N N . SER A 1 172 ? 13.687 3.284 -4.021 1.00 91.12 172 SER A N 1
ATOM 1323 C CA . SER A 1 172 ? 14.068 3.072 -5.414 1.00 91.12 172 SER A CA 1
ATOM 1324 C C . SER A 1 172 ? 13.644 1.682 -5.888 1.00 91.12 172 SER A C 1
ATOM 1326 O O . SER A 1 172 ? 13.672 0.715 -5.127 1.00 91.12 172 SER A O 1
ATOM 1328 N N . GLN A 1 173 ? 13.238 1.583 -7.154 1.00 89.44 173 GLN A N 1
ATOM 1329 C CA . GLN A 1 173 ? 12.835 0.330 -7.791 1.00 89.44 173 GLN A CA 1
ATOM 1330 C C . GLN A 1 173 ? 13.557 0.140 -9.135 1.00 89.44 173 GLN A C 1
ATOM 1332 O O . GLN A 1 173 ? 13.423 1.003 -10.007 1.00 89.44 173 GLN A O 1
ATOM 1337 N N . PRO A 1 174 ? 14.300 -0.964 -9.336 1.00 86.25 174 PRO A N 1
ATOM 1338 C CA . PRO A 1 174 ? 14.586 -2.003 -8.342 1.00 86.25 174 PRO A CA 1
ATOM 1339 C C . PRO A 1 174 ? 15.520 -1.491 -7.230 1.00 86.25 174 PRO A C 1
ATOM 1341 O O . PRO A 1 174 ? 16.288 -0.549 -7.429 1.00 86.25 174 PRO A O 1
ATOM 1344 N N . ALA A 1 175 ? 15.502 -2.151 -6.069 1.00 85.62 175 ALA A N 1
ATOM 1345 C CA . ALA A 1 175 ? 16.354 -1.792 -4.926 1.00 85.62 175 ALA A CA 1
ATOM 1346 C C . ALA A 1 175 ? 17.851 -2.097 -5.148 1.00 85.62 175 ALA A C 1
ATOM 1348 O O . ALA A 1 175 ? 18.705 -1.687 -4.364 1.00 85.62 175 ALA A O 1
ATOM 1349 N N . SER A 1 176 ?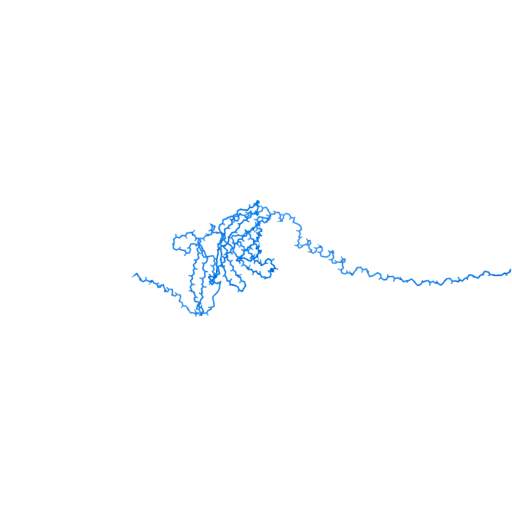 18.191 -2.834 -6.209 1.00 84.31 176 SER A N 1
ATOM 1350 C CA . SER A 1 176 ? 19.572 -3.147 -6.575 1.00 84.31 176 SER A CA 1
ATOM 1351 C C . SER A 1 176 ? 19.729 -3.273 -8.089 1.00 84.31 176 SER A C 1
ATOM 1353 O O . SER A 1 176 ? 18.779 -3.592 -8.801 1.00 84.31 176 SER A O 1
ATOM 1355 N N . LEU A 1 177 ? 20.942 -3.005 -8.579 1.00 85.25 177 LEU A N 1
ATOM 1356 C CA . LEU A 1 177 ? 21.284 -3.033 -9.999 1.00 85.25 177 LEU A CA 1
ATOM 1357 C C . LEU A 1 177 ? 22.477 -3.947 -10.241 1.00 85.25 177 LEU A C 1
ATOM 1359 O O . LEU A 1 177 ? 23.516 -3.817 -9.586 1.00 85.25 177 LEU A O 1
ATOM 1363 N N . LYS A 1 178 ? 22.355 -4.827 -11.232 1.00 85.00 178 LYS A N 1
ATOM 1364 C CA . LYS A 1 178 ? 23.454 -5.692 -11.651 1.00 85.00 178 LYS A CA 1
ATOM 1365 C C . LYS A 1 178 ? 24.548 -4.882 -12.350 1.00 85.00 178 LYS A C 1
ATOM 1367 O O . LYS A 1 178 ? 24.271 -4.105 -13.260 1.00 85.00 178 LYS A O 1
ATOM 1372 N N . ALA A 1 179 ? 25.796 -5.110 -11.938 1.00 88.56 179 ALA A N 1
ATOM 1373 C CA . ALA A 1 179 ? 26.960 -4.456 -12.526 1.00 88.56 179 ALA A CA 1
ATOM 1374 C C . ALA A 1 179 ? 27.064 -4.714 -14.036 1.00 88.56 179 ALA A C 1
ATOM 1376 O O . ALA A 1 179 ? 26.926 -5.846 -14.499 1.00 88.56 179 ALA A O 1
ATOM 1377 N N . GLY A 1 180 ? 27.340 -3.648 -14.785 1.00 87.50 180 GLY A N 1
ATOM 1378 C CA . GLY A 1 180 ? 27.475 -3.639 -16.237 1.00 87.50 180 GLY A CA 1
ATOM 1379 C C . GLY A 1 180 ? 26.152 -3.598 -17.001 1.00 87.50 180 GLY A C 1
ATOM 1380 O O . GLY A 1 180 ? 26.182 -3.504 -18.225 1.00 87.50 180 GLY A O 1
ATOM 1381 N N . GLU A 1 181 ? 25.003 -3.639 -16.320 1.00 86.25 181 GLU A N 1
ATOM 1382 C CA . GLU A 1 181 ? 23.693 -3.685 -16.967 1.00 86.25 181 GLU A CA 1
ATOM 1383 C C . GLU A 1 181 ? 22.971 -2.341 -16.878 1.00 86.25 181 GLU A C 1
ATOM 1385 O O . GLU A 1 181 ? 22.896 -1.717 -15.818 1.00 86.25 181 GLU A O 1
ATOM 1390 N N . ARG A 1 182 ? 22.421 -1.897 -18.012 1.00 84.06 182 ARG A N 1
ATOM 1391 C CA . ARG A 1 182 ? 21.558 -0.719 -18.065 1.00 84.06 182 ARG A CA 1
ATOM 1392 C C . ARG A 1 182 ? 20.138 -1.134 -17.712 1.00 84.06 182 ARG A C 1
ATOM 1394 O O . ARG A 1 182 ? 19.533 -1.916 -18.434 1.00 84.06 182 ARG A O 1
ATOM 1401 N N . SER A 1 183 ? 19.590 -0.561 -16.650 1.00 84.31 183 SER A N 1
ATOM 1402 C CA . SER A 1 183 ? 18.222 -0.831 -16.201 1.00 84.31 183 SER A CA 1
ATOM 1403 C C . SER A 1 183 ? 17.452 0.460 -15.966 1.00 84.31 183 SER A C 1
ATOM 1405 O O . SER A 1 183 ? 18.039 1.514 -15.709 1.00 84.31 183 SER A O 1
ATOM 1407 N N . ARG A 1 184 ? 16.123 0.382 -16.065 1.00 84.94 184 ARG A N 1
ATOM 1408 C CA . ARG A 1 184 ? 15.239 1.477 -15.667 1.00 84.94 184 ARG A CA 1
ATOM 1409 C C . ARG A 1 184 ? 15.118 1.492 -14.144 1.00 84.94 184 ARG A C 1
ATOM 1411 O O . ARG A 1 184 ? 14.851 0.458 -13.543 1.00 84.94 184 ARG A O 1
ATOM 1418 N N . LEU A 1 185 ? 15.298 2.668 -13.559 1.00 88.44 185 LEU A N 1
ATOM 1419 C CA . LEU A 1 185 ? 15.172 2.945 -12.138 1.00 88.44 185 LEU A CA 1
ATOM 1420 C C . LEU A 1 185 ? 14.019 3.926 -11.928 1.00 88.44 185 LEU A C 1
ATOM 1422 O O . LEU A 1 185 ? 13.957 4.961 -12.596 1.00 88.44 185 LEU A O 1
ATOM 1426 N N . VAL A 1 186 ? 13.126 3.604 -11.001 1.00 89.88 186 VAL A N 1
ATOM 1427 C CA . VAL A 1 186 ? 12.075 4.496 -10.514 1.00 89.88 186 VAL A CA 1
ATOM 1428 C C . VAL A 1 186 ? 12.462 4.960 -9.117 1.00 89.88 186 VAL A C 1
ATOM 1430 O O . VAL A 1 186 ? 12.691 4.142 -8.231 1.00 89.88 186 VAL A O 1
ATOM 1433 N N . LEU A 1 187 ? 12.561 6.271 -8.933 1.00 90.56 187 LEU A N 1
ATOM 1434 C CA . LEU A 1 187 ? 12.809 6.916 -7.651 1.00 90.56 187 LEU A CA 1
ATOM 1435 C C . LEU A 1 187 ? 11.490 7.449 -7.105 1.00 90.56 187 LEU A C 1
ATOM 1437 O O . LEU A 1 187 ? 10.768 8.160 -7.807 1.00 90.56 187 LEU A O 1
ATOM 1441 N N . LEU A 1 188 ? 11.205 7.094 -5.859 1.00 89.88 188 LEU A N 1
ATOM 1442 C CA . LEU A 1 188 ? 10.010 7.456 -5.114 1.00 89.88 188 LEU A CA 1
ATOM 1443 C C . LEU A 1 188 ? 10.410 8.413 -3.997 1.00 89.88 188 LEU A C 1
ATOM 1445 O O . LEU A 1 188 ? 11.327 8.110 -3.230 1.00 89.88 188 LEU A O 1
ATOM 1449 N N . GLY A 1 189 ? 9.749 9.559 -3.885 1.00 87.69 189 GLY A N 1
ATOM 1450 C CA . GLY A 1 189 ? 10.040 10.487 -2.801 1.00 87.69 189 GLY A CA 1
ATOM 1451 C C . GLY A 1 189 ? 9.303 11.809 -2.891 1.00 87.69 189 GLY A C 1
ATOM 1452 O O . GLY A 1 189 ? 8.528 12.061 -3.809 1.00 87.69 189 GLY A O 1
ATOM 1453 N N . GLN A 1 190 ? 9.572 12.670 -1.921 1.00 85.94 190 GLN A N 1
ATOM 1454 C CA . GLN A 1 190 ? 9.022 14.018 -1.853 1.00 85.94 190 GLN A CA 1
ATOM 1455 C C . GLN A 1 190 ? 10.040 15.029 -2.340 1.00 85.94 190 GLN A C 1
ATOM 1457 O O . GLN A 1 190 ? 11.215 14.959 -1.973 1.00 85.94 190 GLN A O 1
ATOM 1462 N N . GLY A 1 191 ? 9.592 16.006 -3.120 1.00 81.00 191 GLY A N 1
ATOM 1463 C CA . GLY A 1 191 ? 10.472 17.085 -3.554 1.00 81.00 191 GLY A CA 1
ATOM 1464 C C . GLY A 1 191 ? 11.529 16.684 -4.571 1.00 81.00 191 GLY A C 1
ATOM 1465 O O . GLY A 1 191 ? 12.565 17.335 -4.648 1.00 81.00 191 GLY A O 1
ATOM 1466 N N . LEU A 1 192 ? 11.279 15.633 -5.360 1.00 80.69 192 LEU A N 1
ATOM 1467 C CA . LEU A 1 192 ? 12.201 15.205 -6.423 1.00 80.69 192 LEU A CA 1
ATOM 1468 C C . LEU A 1 192 ? 12.078 16.042 -7.710 1.00 80.69 192 LEU A C 1
ATOM 1470 O O . LEU A 1 192 ? 12.893 15.891 -8.617 1.00 80.69 192 LEU A O 1
ATOM 1474 N N . ASN A 1 193 ? 11.074 16.916 -7.794 1.00 72.25 193 ASN A N 1
ATOM 1475 C CA . ASN A 1 193 ? 10.839 17.798 -8.936 1.00 72.25 193 ASN A CA 1
ATOM 1476 C C . ASN A 1 193 ? 11.478 19.166 -8.670 1.00 72.25 193 ASN A C 1
ATOM 1478 O O . ASN A 1 193 ? 11.508 19.615 -7.521 1.00 72.25 193 ASN A O 1
ATOM 1482 N N . GLU A 1 194 ? 11.927 19.868 -9.716 1.00 52.22 194 GLU A N 1
ATOM 1483 C CA . GLU A 1 194 ? 12.409 21.245 -9.568 1.00 52.22 194 GLU A CA 1
ATOM 1484 C C . GLU A 1 194 ? 11.284 22.141 -9.008 1.00 52.22 194 GLU A C 1
ATOM 1486 O O . GLU A 1 194 ? 10.322 22.462 -9.702 1.00 52.22 194 GLU A O 1
ATOM 1491 N N . GLY A 1 195 ? 11.398 22.522 -7.728 1.00 56.19 195 GLY A N 1
ATOM 1492 C CA . GLY A 1 195 ? 10.590 23.574 -7.107 1.00 56.19 195 GLY A CA 1
ATOM 1493 C C . GLY A 1 195 ? 9.399 23.186 -6.216 1.00 56.19 195 GLY A C 1
ATOM 1494 O O . GLY A 1 195 ? 8.635 24.093 -5.900 1.00 56.19 195 GLY A O 1
ATOM 1495 N N . GLY A 1 196 ? 9.190 21.938 -5.765 1.00 51.84 196 GLY A N 1
ATOM 1496 C CA . GLY A 1 196 ? 7.953 21.644 -5.007 1.00 51.84 196 GLY A CA 1
ATOM 1497 C C . GLY A 1 196 ? 8.012 20.558 -3.941 1.00 51.84 196 GLY A C 1
ATOM 1498 O O . GLY A 1 196 ? 8.416 19.442 -4.219 1.00 51.84 196 GLY A O 1
ATOM 1499 N N . SER A 1 197 ? 7.509 20.878 -2.746 1.00 53.78 197 SER A N 1
ATOM 1500 C CA . SER A 1 197 ? 7.263 20.024 -1.570 1.00 53.78 197 SER A CA 1
ATOM 1501 C C . SER A 1 197 ? 6.135 18.992 -1.768 1.00 53.78 197 SER A C 1
ATOM 1503 O O . SER A 1 197 ? 5.248 18.870 -0.926 1.00 53.78 197 SER A O 1
ATOM 1505 N N . SER A 1 198 ? 6.119 18.312 -2.914 1.00 67.75 198 SER A N 1
ATOM 1506 C CA . SER A 1 198 ? 5.072 17.368 -3.316 1.00 67.75 198 SER A CA 1
ATOM 1507 C C . SER A 1 198 ? 5.649 16.006 -3.675 1.00 67.75 198 SER A C 1
ATOM 1509 O O . SER A 1 198 ? 6.808 15.902 -4.098 1.00 67.75 198 SER A O 1
ATOM 1511 N N . TRP A 1 199 ? 4.810 14.975 -3.573 1.00 71.75 199 TRP A N 1
ATOM 1512 C CA . TRP A 1 199 ? 5.194 13.622 -3.939 1.00 71.75 199 TRP A CA 1
ATOM 1513 C C . TRP A 1 199 ? 5.551 13.546 -5.424 1.00 71.75 199 TRP A C 1
ATOM 1515 O O . TRP A 1 199 ? 4.901 14.154 -6.278 1.00 71.75 199 TRP A O 1
ATOM 1525 N N . ALA A 1 200 ? 6.611 12.809 -5.729 1.00 78.94 200 ALA A N 1
ATOM 1526 C CA . ALA A 1 200 ? 7.204 12.755 -7.044 1.00 78.94 200 ALA A CA 1
ATOM 1527 C C . ALA A 1 200 ? 7.728 11.360 -7.374 1.00 78.94 200 ALA A C 1
ATOM 1529 O O . ALA A 1 200 ? 8.219 10.610 -6.526 1.00 78.94 200 ALA A O 1
ATOM 1530 N N . ARG A 1 201 ? 7.661 11.048 -8.668 1.00 81.88 201 ARG A N 1
ATOM 1531 C CA . ARG A 1 201 ? 8.229 9.840 -9.255 1.00 81.88 201 ARG A CA 1
ATOM 1532 C C . ARG A 1 201 ? 9.153 10.252 -10.385 1.00 81.88 201 ARG A C 1
ATOM 1534 O O . ARG A 1 201 ? 8.705 10.865 -11.350 1.00 81.88 201 ARG A O 1
ATOM 1541 N N . ALA A 1 202 ? 10.427 9.893 -10.281 1.00 78.06 202 ALA A N 1
ATOM 1542 C CA . ALA A 1 202 ? 11.396 10.109 -11.349 1.00 78.06 202 ALA A CA 1
ATOM 1543 C C . ALA A 1 202 ? 11.795 8.762 -11.954 1.00 78.06 202 ALA A C 1
ATOM 1545 O O . ALA A 1 202 ? 12.128 7.824 -11.237 1.00 78.06 202 ALA A O 1
ATOM 1546 N N . SER A 1 203 ? 11.753 8.650 -13.282 1.00 76.69 203 SER A N 1
ATOM 1547 C CA . SER A 1 203 ? 12.276 7.489 -14.006 1.00 76.69 203 SER A CA 1
ATOM 1548 C C . SER A 1 203 ? 13.578 7.865 -14.698 1.00 76.69 203 SER A C 1
ATOM 1550 O O . SER A 1 203 ? 13.606 8.818 -15.472 1.00 76.69 203 SER A O 1
ATOM 1552 N N . ALA A 1 204 ? 14.630 7.084 -14.482 1.00 79.25 204 ALA A N 1
ATOM 1553 C CA . ALA A 1 204 ? 15.907 7.232 -15.172 1.00 79.25 204 ALA A CA 1
ATOM 1554 C C . ALA A 1 204 ? 16.432 5.867 -15.623 1.00 79.25 204 ALA A C 1
ATOM 1556 O O . ALA A 1 204 ? 15.963 4.827 -15.170 1.00 79.25 204 ALA A O 1
ATOM 1557 N N . TYR A 1 205 ? 17.421 5.858 -16.513 1.00 76.75 205 TYR A N 1
ATOM 1558 C CA . TYR A 1 205 ? 18.209 4.656 -16.772 1.00 76.75 205 TYR A CA 1
ATOM 1559 C C . TYR A 1 205 ? 19.528 4.768 -16.021 1.00 76.75 205 TYR A C 1
ATOM 1561 O O . TYR A 1 205 ? 20.208 5.785 -16.136 1.00 76.75 205 TYR A O 1
ATOM 1569 N N . ALA A 1 206 ? 19.898 3.720 -15.299 1.00 73.56 206 ALA A N 1
ATOM 1570 C CA . ALA A 1 206 ? 21.157 3.641 -14.578 1.00 73.56 206 ALA A CA 1
ATOM 1571 C C . ALA A 1 206 ? 21.936 2.404 -15.030 1.00 73.56 206 ALA A C 1
ATOM 1573 O O . ALA A 1 206 ? 21.350 1.363 -15.328 1.00 73.56 206 ALA A O 1
ATOM 1574 N N . THR A 1 207 ? 23.259 2.533 -15.063 1.00 74.38 207 THR A N 1
ATOM 1575 C CA . THR A 1 207 ? 24.189 1.422 -15.266 1.00 74.38 207 THR A CA 1
ATOM 1576 C C . THR A 1 207 ? 25.122 1.405 -14.067 1.00 74.38 207 THR A C 1
ATOM 1578 O O . THR A 1 207 ? 25.828 2.389 -13.845 1.00 74.38 207 THR A O 1
ATOM 1581 N N . SER A 1 208 ? 25.134 0.331 -13.273 1.00 69.81 208 SER A N 1
ATOM 1582 C CA . SER A 1 208 ? 26.122 0.219 -12.197 1.00 69.81 208 SER A CA 1
ATOM 1583 C C . SER A 1 208 ? 27.459 -0.222 -12.792 1.00 69.81 208 SER A C 1
ATOM 1585 O O . SER A 1 208 ? 27.528 -1.202 -13.530 1.00 69.81 208 SER A O 1
ATOM 1587 N N . SER A 1 209 ? 28.541 0.511 -12.531 1.00 62.47 209 SER A N 1
ATOM 1588 C CA . SER A 1 209 ? 29.886 0.079 -12.915 1.00 62.47 209 SER A CA 1
ATOM 1589 C C . SER A 1 209 ? 30.549 -0.605 -11.721 1.00 62.47 209 SER A C 1
ATOM 1591 O O . SER A 1 209 ? 30.480 -0.122 -10.594 1.00 62.47 209 SER A O 1
ATOM 1593 N N . SER A 1 210 ? 31.213 -1.740 -11.945 1.00 47.91 210 SER A N 1
ATOM 1594 C CA . SER A 1 210 ? 32.034 -2.400 -10.919 1.00 47.91 210 SER A CA 1
ATOM 1595 C C . SER A 1 210 ? 33.426 -1.773 -10.806 1.00 47.91 210 SER A C 1
ATOM 1597 O O . SER A 1 210 ? 34.373 -2.452 -10.409 1.00 47.91 210 SER A O 1
ATOM 1599 N N . ALA A 1 211 ? 33.594 -0.513 -11.218 1.00 45.97 211 ALA A N 1
ATOM 1600 C CA . ALA A 1 211 ? 34.892 0.142 -11.208 1.00 45.97 211 ALA A CA 1
ATOM 1601 C C . ALA A 1 211 ? 35.284 0.470 -9.762 1.00 45.97 211 ALA A C 1
ATOM 1603 O O . ALA A 1 211 ? 35.072 1.570 -9.260 1.00 45.97 211 ALA A O 1
ATOM 1604 N N . ALA A 1 212 ? 35.879 -0.512 -9.089 1.00 46.97 212 ALA A N 1
ATOM 1605 C CA . ALA A 1 212 ? 36.692 -0.303 -7.908 1.00 46.97 212 ALA A CA 1
ATOM 1606 C C . ALA A 1 212 ? 37.970 0.438 -8.320 1.00 46.97 212 ALA A C 1
ATOM 1608 O O . ALA A 1 212 ? 39.036 -0.159 -8.393 1.00 46.97 212 ALA A O 1
ATOM 1609 N N . THR A 1 213 ? 37.880 1.729 -8.642 1.00 40.00 213 THR A N 1
ATOM 1610 C CA . THR A 1 213 ? 39.013 2.660 -8.588 1.00 40.00 213 THR A CA 1
ATOM 1611 C C . THR A 1 213 ? 38.479 4.090 -8.504 1.00 40.00 213 THR A C 1
ATOM 1613 O O . THR A 1 213 ? 37.670 4.514 -9.318 1.00 40.00 213 THR A O 1
ATOM 1616 N N . THR A 1 214 ? 38.926 4.783 -7.461 1.00 44.16 214 THR A N 1
ATOM 1617 C CA . THR A 1 214 ? 39.019 6.230 -7.232 1.00 44.16 214 THR A CA 1
ATOM 1618 C C . THR A 1 214 ? 38.559 7.169 -8.363 1.00 44.16 214 THR A C 1
ATOM 1620 O O . THR A 1 214 ? 39.027 7.065 -9.491 1.00 44.16 214 THR A O 1
ATOM 1623 N N . ALA A 1 215 ? 37.786 8.187 -7.955 1.00 35.25 215 ALA A N 1
ATOM 1624 C CA . ALA A 1 215 ? 37.311 9.376 -8.683 1.00 35.25 215 ALA A CA 1
ATOM 1625 C C . ALA A 1 215 ? 35.892 9.277 -9.280 1.00 35.25 215 ALA A C 1
ATOM 1627 O O . ALA A 1 215 ? 35.674 8.924 -10.435 1.00 35.25 215 ALA A O 1
ATOM 1628 N N . TRP A 1 216 ? 34.915 9.702 -8.473 1.00 34.88 216 TRP A N 1
ATOM 1629 C CA . TRP A 1 216 ? 33.582 10.080 -8.934 1.00 34.88 216 TRP A CA 1
ATOM 1630 C C . TRP A 1 216 ? 33.681 11.396 -9.715 1.00 34.88 216 TRP A C 1
ATOM 1632 O O . TRP A 1 216 ? 33.855 12.456 -9.119 1.00 34.88 216 TRP A O 1
ATOM 1642 N N . CYS A 1 217 ? 33.569 11.344 -11.042 1.00 25.56 217 CYS A N 1
ATOM 1643 C CA . CYS A 1 217 ? 33.348 12.529 -11.866 1.00 25.56 217 CYS A CA 1
ATOM 1644 C C . CYS A 1 217 ? 31.947 12.429 -12.481 1.00 25.56 217 CYS A C 1
ATOM 1646 O O . CYS A 1 217 ? 31.707 11.624 -13.378 1.00 25.56 217 CYS A O 1
ATOM 1648 N N . TRP A 1 218 ? 31.004 13.213 -11.959 1.00 33.69 218 TRP A N 1
ATOM 1649 C CA . TRP A 1 218 ? 29.675 13.367 -12.547 1.00 33.69 218 TRP A CA 1
ATOM 1650 C C . TRP A 1 218 ? 29.758 14.408 -13.665 1.00 33.69 218 TRP A C 1
ATOM 1652 O O . TRP A 1 218 ? 29.839 15.604 -13.391 1.00 33.69 218 TRP A O 1
ATOM 1662 N N . THR A 1 219 ? 29.747 13.980 -14.927 1.00 34.56 219 THR A N 1
ATOM 1663 C CA . THR A 1 219 ? 29.611 14.904 -16.062 1.00 34.56 219 THR A CA 1
ATOM 1664 C C . THR A 1 219 ? 28.133 15.050 -16.416 1.00 34.56 219 THR A C 1
ATOM 1666 O O . THR A 1 219 ? 27.522 14.148 -16.985 1.00 34.56 219 THR A O 1
ATOM 1669 N N . TRP A 1 220 ? 27.553 16.196 -16.060 1.00 32.31 220 TRP A N 1
ATOM 1670 C CA . TRP A 1 220 ? 26.226 16.612 -16.505 1.00 32.31 220 TRP A CA 1
ATOM 1671 C C . TRP A 1 220 ? 26.309 17.121 -17.947 1.00 32.31 220 TRP A C 1
ATOM 1673 O O . TRP A 1 220 ? 27.012 18.093 -18.222 1.00 32.31 220 TRP A O 1
ATOM 1683 N N . TRP A 1 221 ? 25.579 16.496 -18.870 1.00 34.88 221 TRP A N 1
ATOM 1684 C CA . TRP A 1 221 ? 25.394 17.039 -20.215 1.00 34.88 221 TRP A CA 1
ATOM 1685 C C . TRP A 1 221 ? 24.244 18.053 -20.192 1.00 34.88 221 TRP A C 1
ATOM 1687 O O . TRP A 1 221 ? 23.085 17.678 -20.029 1.00 34.88 221 TRP A O 1
ATOM 1697 N N . ARG A 1 222 ? 24.563 19.345 -20.349 1.00 34.38 222 ARG A N 1
ATOM 1698 C CA . ARG A 1 222 ? 23.589 20.386 -20.720 1.00 34.38 222 ARG A CA 1
ATOM 1699 C C . ARG A 1 222 ? 23.254 20.236 -22.204 1.00 34.38 222 ARG A C 1
ATOM 1701 O O . ARG A 1 222 ? 24.167 20.210 -23.026 1.00 34.38 222 ARG A O 1
ATOM 1708 N N . MET A 1 223 ? 21.969 20.183 -22.549 1.00 29.92 223 MET A N 1
ATOM 1709 C CA . MET A 1 223 ? 21.532 20.381 -23.934 1.00 29.92 223 MET A CA 1
ATOM 1710 C C . MET A 1 223 ? 21.589 21.877 -24.292 1.00 29.92 223 MET A C 1
ATOM 1712 O O . MET A 1 223 ? 21.231 22.701 -23.446 1.00 29.92 223 MET A O 1
ATOM 1716 N N . PRO A 1 224 ? 22.039 22.247 -25.504 1.00 48.59 224 PRO A N 1
ATOM 1717 C CA . PRO A 1 224 ? 21.927 23.613 -25.999 1.00 48.59 224 PRO A CA 1
ATOM 1718 C C . PRO A 1 224 ? 20.502 23.907 -26.493 1.00 48.59 224 PRO A C 1
ATOM 1720 O O . PRO A 1 224 ? 19.818 23.018 -27.000 1.00 48.59 224 PRO A O 1
ATOM 1723 N N . THR A 1 225 ? 20.089 25.161 -26.312 1.00 51.47 225 THR A N 1
ATOM 1724 C CA . THR A 1 225 ? 18.895 25.791 -26.902 1.00 51.47 225 THR A CA 1
ATOM 1725 C C . THR A 1 225 ? 19.025 25.965 -28.404 1.00 51.47 225 THR A C 1
ATOM 1727 O O . THR A 1 225 ? 20.143 26.346 -28.826 1.00 51.47 225 THR A O 1
#

Solvent-accessible surface area (backbone atoms only — not comparable to full-atom values): 13234 Å² total; per-residue (Å²): 135,88,79,92,80,85,79,83,80,78,84,77,82,82,79,74,76,80,75,80,64,79,62,79,71,59,64,59,53,47,62,53,44,54,53,53,45,48,71,73,61,54,78,68,70,71,65,56,53,51,60,68,71,65,56,73,61,60,76,75,66,43,52,26,42,36,37,37,42,37,82,98,78,43,46,35,40,28,44,32,44,32,43,82,39,94,53,97,53,24,29,32,35,42,35,48,35,29,32,82,88,66,51,79,38,43,33,39,37,44,34,40,50,42,99,36,29,44,36,42,31,46,34,35,50,78,87,40,59,27,36,35,43,34,44,47,82,54,87,58,25,36,42,40,38,21,35,68,89,44,70,87,52,46,24,52,38,42,34,38,51,53,86,79,54,66,78,39,84,73,49,53,40,63,86,71,73,60,67,76,40,80,42,72,36,39,39,36,26,20,38,76,51,99,87,44,95,43,74,34,76,49,78,48,77,47,62,39,73,78,70,90,64,91,81,94,77,87,81,81,84,82,81,85,132

Foldseek 3Di:
DDDDDDDDDDDDDPPPDPPPDDDPCPPVVVVVVVVVCCVVPPDDDPVVVVCLVPQDQDDPAAWKKKWWAFVPQGTWIWIKGWDADPDDFKIKIWIWIAHLVRHTKTKIWMWGDPSRFWIWIWMQIPNFIWIDTWGRRDQKIWDKIAGPVDRVRIITMIMHHFVVFDFDWDAKPPNDDDAQDWDKMWTWGAPPDPPDRGTDIDIDIDHHHPPPDDDDDDDDDDDDD

Sequence (225 aa):
MGASGAFPRRPVPDHRVSGHGPRPGLVRHRLERDRSLAGRDPRPRERGLECLAAGRRAHPEGDWQLWGHWPGEGDFYADVNITTGEGEDAYTLTLAGAFTNGRPLTGEGRAIVYTGYEWRANLELNGRGFQQVLDLSGERPSGRIFDDRDEAFGMQVEMMPVAAAAPGLVASQPASLKAGERSRLVLLGQGLNEGGSSWARASAYATSSSAATTAWCWTWWRMPT

Mean predicted aligned error: 14.93 Å

Radius of gyration: 32.54 Å; Cα contacts (8 Å, |Δi|>4): 387; chains: 1; bounding box: 76×120×71 Å

pLDDT: mean 76.13, std 22.42, range [25.56, 98.62]